Protein AF-L7CP18-F1 (afdb_monomer_lite)

Sequence (307 aa):
MSFLASIVESFRFHVSTCQAGAGFRICDAMETVSIQAKHYWTCLWPGMSELWWRGRLSALPTAVAFAAVVNALLIAKFIYPGWLSGALVMLACWIAVAAWVVLTVRSFRELPLLLAPRQVSDQPDRFAEAQLAYLTGNYALAEEALTAGLSIEPRDPPALLLLAAVLRHTGRLNAADALLTEIPKLEAAAAWNLEWESERARLERDLDARGELQDEADPGHETPENDKDTNTSPPPAASTAESASETTGPHTDAVAEASDDGEAEMADDDESDPATLSIDTALQSFSSDEESDLDDERPNSGYSEAA

pLDDT: mean 71.52, std 18.62, range [39.5, 98.31]

Organism: NCBI:txid993516

Structure (mmCIF, N/CA/C/O backbone):
data_AF-L7CP18-F1
#
_entry.id   AF-L7CP18-F1
#
loop_
_atom_site.group_PDB
_atom_site.id
_atom_site.type_symbol
_atom_site.label_atom_id
_atom_site.label_alt_id
_atom_site.label_comp_id
_atom_site.label_asym_id
_atom_site.label_entity_id
_atom_site.label_seq_id
_atom_site.pdbx_PDB_ins_code
_atom_site.Cartn_x
_atom_site.Cartn_y
_atom_site.Cartn_z
_atom_site.occupancy
_atom_site.B_iso_or_equiv
_atom_site.auth_seq_id
_atom_site.auth_comp_id
_atom_site.auth_asym_id
_atom_site.auth_atom_id
_atom_site.pdbx_PDB_model_num
ATOM 1 N N . MET A 1 1 ? 18.844 -10.150 -42.288 1.00 49.28 1 MET A N 1
ATOM 2 C CA . MET A 1 1 ? 17.409 -10.355 -41.979 1.00 49.28 1 MET A CA 1
ATOM 3 C C . MET A 1 1 ? 17.169 -11.636 -41.176 1.00 49.28 1 MET A C 1
ATOM 5 O O . MET A 1 1 ? 16.417 -11.574 -40.218 1.00 49.28 1 MET A O 1
ATOM 9 N N . SER A 1 2 ? 17.859 -12.749 -41.455 1.00 61.88 2 SER A N 1
ATOM 10 C CA . SER A 1 2 ? 17.669 -14.034 -40.747 1.00 61.88 2 SER A CA 1
ATOM 11 C C . SER A 1 2 ? 18.002 -14.024 -39.245 1.00 61.88 2 SER A C 1
ATOM 13 O O . SER A 1 2 ? 17.396 -14.760 -38.478 1.00 61.88 2 SER A O 1
ATOM 15 N N . PHE A 1 3 ? 18.918 -13.159 -38.797 1.00 50.38 3 PHE A N 1
ATOM 16 C CA . PHE A 1 3 ? 19.308 -13.085 -37.381 1.00 50.38 3 PHE A CA 1
ATOM 17 C C . PHE A 1 3 ? 18.214 -12.470 -36.486 1.00 50.38 3 PHE A C 1
ATOM 19 O O . PHE A 1 3 ? 18.033 -12.880 -35.347 1.00 50.38 3 PHE A O 1
ATOM 26 N N . LEU A 1 4 ? 17.435 -11.522 -37.024 1.00 45.75 4 LEU A N 1
ATOM 27 C CA . LEU A 1 4 ? 16.313 -10.898 -36.312 1.00 45.75 4 LEU A CA 1
ATOM 28 C C . LEU A 1 4 ? 15.101 -11.832 -36.239 1.00 45.75 4 LEU A C 1
ATOM 30 O O . LEU A 1 4 ? 14.456 -11.892 -35.199 1.00 45.75 4 LEU A O 1
ATOM 34 N N . ALA A 1 5 ? 14.842 -12.607 -37.300 1.00 64.31 5 ALA A N 1
ATOM 35 C CA . ALA A 1 5 ? 13.837 -13.669 -37.267 1.00 64.31 5 ALA A CA 1
ATOM 36 C C . ALA A 1 5 ? 14.171 -14.702 -36.180 1.00 64.31 5 ALA A C 1
ATOM 38 O O . ALA A 1 5 ? 13.318 -15.009 -35.360 1.00 64.31 5 ALA A O 1
ATOM 39 N N . SER A 1 6 ? 15.443 -15.105 -36.072 1.00 62.22 6 SER A N 1
ATOM 40 C CA . SER A 1 6 ? 15.895 -16.054 -35.050 1.00 62.22 6 SER A CA 1
ATOM 41 C C . SER A 1 6 ? 15.746 -15.533 -33.615 1.00 62.22 6 SER A C 1
ATOM 43 O O . SER A 1 6 ? 15.417 -16.315 -32.729 1.00 62.22 6 SER A O 1
ATOM 45 N N . ILE A 1 7 ? 15.967 -14.237 -33.360 1.00 56.91 7 ILE A N 1
ATOM 46 C CA . ILE A 1 7 ? 15.786 -13.648 -32.019 1.00 56.91 7 ILE A CA 1
ATOM 47 C C . ILE A 1 7 ? 14.296 -13.554 -31.668 1.00 56.91 7 ILE A C 1
ATOM 49 O O . ILE A 1 7 ? 13.908 -13.899 -30.553 1.00 56.91 7 ILE A O 1
ATOM 53 N N . VAL A 1 8 ? 13.455 -13.139 -32.622 1.00 59.81 8 VAL A N 1
ATOM 54 C CA . VAL A 1 8 ? 11.999 -13.057 -32.432 1.00 59.81 8 VAL A CA 1
ATOM 55 C C . VAL A 1 8 ? 11.383 -14.451 -32.267 1.00 59.81 8 VAL A C 1
ATOM 57 O O . VAL A 1 8 ? 10.546 -14.640 -31.388 1.00 59.81 8 VAL A O 1
ATOM 60 N N . GLU A 1 9 ? 11.825 -15.450 -33.035 1.00 62.72 9 GLU A N 1
ATOM 61 C CA . GLU A 1 9 ? 11.387 -16.845 -32.888 1.00 62.72 9 GLU A CA 1
ATOM 62 C C . GLU A 1 9 ? 11.896 -17.481 -31.600 1.00 62.72 9 GLU A C 1
ATOM 64 O O . GLU A 1 9 ? 11.124 -18.165 -30.935 1.00 62.72 9 GLU A O 1
ATOM 69 N N . SER A 1 10 ? 13.130 -17.198 -31.173 1.00 60.47 10 SER A N 1
ATOM 70 C CA . SER A 1 10 ? 13.636 -17.691 -29.888 1.00 60.47 10 SER A CA 1
ATOM 71 C C . SER A 1 10 ? 12.866 -17.092 -28.705 1.00 60.47 10 SER A C 1
ATOM 73 O O . SER A 1 10 ? 12.590 -17.805 -27.740 1.00 60.47 10 SER A O 1
ATOM 75 N N . PHE A 1 11 ? 12.455 -15.819 -28.786 1.00 51.72 11 PHE A N 1
ATOM 76 C CA . PHE A 1 11 ? 11.573 -15.198 -27.789 1.00 51.72 11 PHE A CA 1
ATOM 77 C C . PHE A 1 11 ? 10.166 -15.803 -27.808 1.00 51.72 11 PHE A C 1
ATOM 79 O O . PHE A 1 11 ? 9.603 -16.095 -26.753 1.00 51.72 11 PHE A O 1
ATOM 86 N N . ARG A 1 12 ? 9.609 -16.048 -28.999 1.00 56.75 12 ARG A N 1
ATOM 87 C CA . ARG A 1 12 ? 8.294 -16.682 -29.164 1.00 56.75 12 ARG A CA 1
ATOM 88 C C . ARG A 1 12 ? 8.287 -18.118 -28.632 1.00 56.75 12 ARG A C 1
ATOM 90 O O . ARG A 1 12 ? 7.307 -18.526 -28.016 1.00 56.75 12 ARG A O 1
ATOM 97 N N . PHE A 1 13 ? 9.386 -18.853 -28.807 1.00 52.09 13 PHE A N 1
ATOM 98 C CA . PHE A 1 13 ? 9.530 -20.229 -28.335 1.00 52.09 13 PHE A CA 1
ATOM 99 C C . PHE A 1 13 ? 9.644 -20.302 -26.808 1.00 52.09 13 PHE A C 1
ATOM 101 O O . PHE A 1 13 ? 8.940 -21.095 -26.193 1.00 52.09 13 PHE A O 1
ATOM 108 N N . HIS A 1 14 ? 10.436 -19.425 -26.177 1.00 50.91 14 HIS A N 1
ATOM 109 C CA . HIS A 1 14 ? 10.579 -19.403 -24.713 1.00 50.91 14 HIS A CA 1
ATOM 110 C C . HIS A 1 14 ? 9.308 -18.951 -23.980 1.00 50.91 14 HIS A C 1
ATOM 112 O O . HIS A 1 14 ? 9.006 -19.456 -22.901 1.00 50.91 14 HIS A O 1
ATOM 118 N N . VAL A 1 15 ? 8.536 -18.029 -24.568 1.00 47.59 15 VAL A N 1
ATOM 119 C CA . VAL A 1 15 ? 7.223 -17.642 -2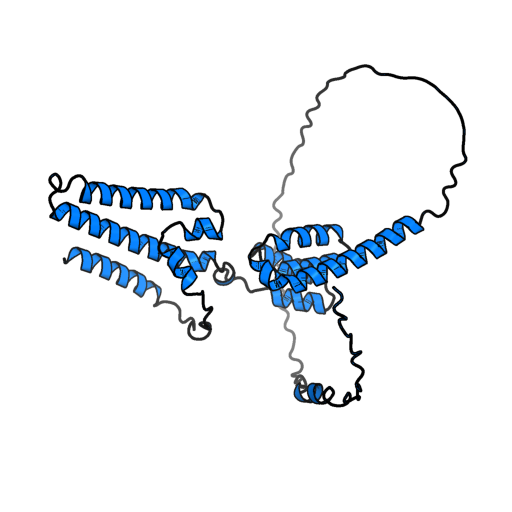4.025 1.00 47.59 15 VAL A CA 1
ATOM 120 C C . VAL A 1 15 ? 6.210 -18.782 -24.187 1.00 47.59 15 VAL A C 1
ATOM 122 O O . VAL A 1 15 ? 5.445 -19.043 -23.264 1.00 47.59 15 VAL A O 1
ATOM 125 N N . SER A 1 16 ? 6.253 -19.518 -25.303 1.00 45.88 16 SER A N 1
ATOM 126 C CA . SER A 1 16 ? 5.343 -20.642 -25.558 1.00 45.88 16 SER A CA 1
ATOM 127 C C . SER A 1 16 ? 5.626 -21.875 -24.690 1.00 45.88 16 SER A C 1
ATOM 129 O O . SER A 1 16 ? 4.696 -22.617 -24.381 1.00 45.88 16 SER A O 1
ATOM 131 N N . THR A 1 17 ? 6.873 -22.118 -24.274 1.00 47.84 17 THR A N 1
ATOM 132 C CA . THR A 1 17 ? 7.227 -23.303 -23.467 1.00 47.84 17 THR A CA 1
ATOM 133 C C . THR A 1 17 ? 6.889 -23.180 -21.981 1.00 47.84 17 THR A C 1
ATOM 135 O O . THR A 1 17 ? 6.815 -24.199 -21.304 1.00 47.84 17 THR A O 1
ATOM 138 N N . CYS A 1 18 ? 6.613 -21.979 -21.464 1.00 44.03 18 CYS A N 1
ATOM 139 C CA . CYS A 1 18 ? 6.110 -21.818 -20.092 1.00 44.03 18 CYS A CA 1
ATOM 140 C C . CYS A 1 18 ? 4.599 -22.086 -19.960 1.00 44.03 18 CYS A C 1
ATOM 142 O O . CYS A 1 18 ? 4.099 -22.146 -18.843 1.00 44.03 18 CYS A O 1
ATOM 144 N N . GLN A 1 19 ? 3.868 -22.257 -21.068 1.00 44.97 19 GLN A N 1
ATOM 145 C CA . GLN A 1 19 ? 2.403 -22.368 -21.062 1.00 44.97 19 GLN A CA 1
ATOM 146 C C . GLN A 1 19 ? 1.881 -23.817 -21.145 1.00 44.97 19 GLN A C 1
ATOM 148 O O . GLN A 1 19 ? 0.676 -24.041 -21.112 1.00 44.97 19 GLN A O 1
ATOM 153 N N . ALA A 1 20 ? 2.761 -24.819 -21.237 1.00 44.88 20 ALA A N 1
ATOM 154 C CA . ALA A 1 20 ? 2.363 -26.205 -21.516 1.00 44.88 20 ALA A CA 1
ATOM 155 C C . ALA A 1 20 ? 2.307 -27.135 -20.284 1.00 44.88 20 ALA A C 1
ATOM 157 O O . ALA A 1 20 ? 2.192 -28.346 -20.449 1.00 44.88 20 ALA A O 1
ATOM 158 N N . GLY A 1 21 ? 2.398 -26.605 -19.059 1.00 44.47 21 GLY A N 1
ATOM 159 C CA . GLY A 1 21 ? 2.648 -27.422 -17.864 1.00 44.47 21 GLY A CA 1
ATOM 160 C C . GLY A 1 21 ? 1.830 -27.087 -16.620 1.00 44.47 21 GLY A C 1
ATOM 161 O O . GLY A 1 21 ? 2.342 -27.288 -15.531 1.00 44.47 21 GLY A O 1
ATOM 162 N N . ALA A 1 22 ? 0.610 -26.565 -16.740 1.00 43.66 22 ALA A N 1
ATOM 163 C CA . ALA A 1 22 ? -0.355 -26.561 -15.638 1.00 43.66 22 ALA A CA 1
ATOM 164 C C . ALA A 1 22 ? -1.752 -26.290 -16.199 1.00 43.66 22 ALA A C 1
ATOM 166 O O . ALA A 1 22 ? -2.015 -25.223 -16.750 1.00 43.66 22 ALA A O 1
ATOM 167 N N . GLY A 1 23 ? -2.651 -27.265 -16.075 1.00 44.94 23 GLY A N 1
ATOM 168 C CA . GLY A 1 23 ? -4.072 -27.110 -16.376 1.00 44.94 23 GLY A CA 1
ATOM 169 C C . GLY A 1 23 ? -4.768 -26.247 -15.326 1.00 44.94 23 GLY A C 1
ATOM 170 O O . GLY A 1 23 ? -5.618 -26.745 -14.596 1.00 44.94 23 GLY A O 1
ATOM 171 N N . PHE A 1 24 ? -4.396 -24.970 -15.233 1.00 42.00 24 PHE A N 1
ATOM 172 C CA . PHE A 1 24 ? -5.083 -23.984 -14.409 1.00 42.00 24 PHE A CA 1
ATOM 173 C C . PHE A 1 24 ? -6.082 -23.228 -15.290 1.00 42.00 24 PHE A C 1
ATOM 175 O O . PHE A 1 24 ? -5.720 -22.615 -16.296 1.00 42.00 24 PHE A O 1
ATOM 182 N N . ARG A 1 25 ? -7.367 -23.336 -14.945 1.00 43.47 25 ARG A N 1
ATOM 183 C CA . ARG A 1 25 ? -8.483 -22.627 -15.580 1.00 43.47 25 ARG A CA 1
ATOM 184 C C . ARG A 1 25 ? -8.305 -21.111 -15.388 1.00 43.47 25 ARG A C 1
ATOM 186 O O . ARG A 1 25 ? -8.797 -20.554 -14.421 1.00 43.47 25 ARG A O 1
ATOM 193 N N . ILE A 1 26 ? -7.615 -20.441 -16.312 1.00 48.62 26 ILE A N 1
ATOM 194 C CA . ILE A 1 26 ? -7.425 -18.971 -16.322 1.00 48.62 26 ILE A CA 1
ATOM 195 C C . ILE A 1 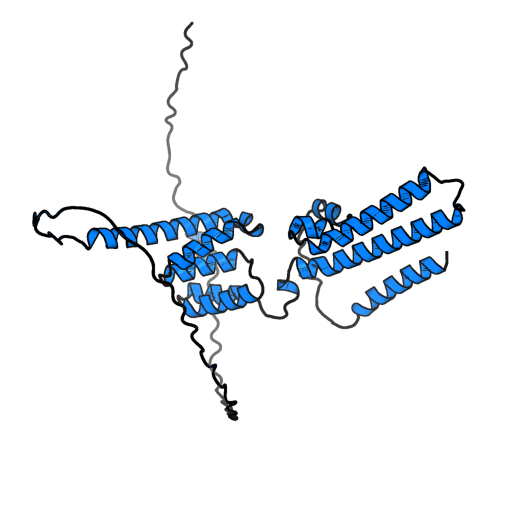26 ? -8.584 -18.248 -17.047 1.00 48.62 26 ILE A C 1
ATOM 197 O O . ILE A 1 26 ? -8.635 -17.024 -17.096 1.00 48.62 26 ILE A O 1
ATOM 201 N N . CYS A 1 27 ? -9.555 -18.973 -17.610 1.00 41.50 27 CYS A N 1
ATOM 202 C CA . CYS A 1 27 ? -10.549 -18.369 -18.502 1.00 41.50 27 CYS A CA 1
ATOM 203 C C . CYS A 1 27 ? -11.720 -17.631 -17.825 1.00 41.50 27 CYS A C 1
ATOM 205 O O . CYS A 1 27 ? -12.473 -17.010 -18.563 1.00 41.50 27 CYS A O 1
ATOM 207 N N . ASP A 1 28 ? -11.861 -17.642 -16.493 1.00 39.50 28 ASP A N 1
ATOM 208 C CA . ASP A 1 28 ? -13.040 -17.047 -15.820 1.00 39.50 28 ASP A CA 1
ATOM 209 C C . ASP A 1 28 ? -12.734 -15.874 -14.866 1.00 39.50 28 ASP A C 1
ATOM 211 O O . ASP A 1 28 ? -13.641 -15.166 -14.456 1.00 39.50 28 ASP A O 1
ATOM 215 N N . ALA A 1 29 ? -11.461 -15.589 -14.566 1.00 42.72 29 ALA A N 1
ATOM 216 C CA . ALA A 1 29 ? -11.055 -14.439 -13.738 1.00 42.72 29 ALA A CA 1
ATOM 217 C C . ALA A 1 29 ? -10.451 -13.292 -14.568 1.00 42.72 29 ALA A C 1
ATOM 219 O O . ALA A 1 29 ? -9.705 -12.455 -14.064 1.00 42.72 29 ALA A O 1
ATOM 220 N N . MET A 1 30 ? -10.755 -13.261 -15.867 1.00 41.22 30 MET A N 1
ATOM 221 C CA . MET A 1 30 ? -10.454 -12.130 -16.743 1.00 41.22 30 MET A CA 1
ATOM 222 C C . MET A 1 30 ? -11.666 -11.191 -16.825 1.00 41.22 30 MET A C 1
ATOM 224 O O . MET A 1 30 ? -11.911 -10.576 -17.862 1.00 41.22 30 MET A O 1
ATOM 228 N N . GLU A 1 31 ? -12.429 -11.081 -15.727 1.00 44.44 31 GLU A N 1
ATOM 229 C CA . GLU A 1 31 ? -13.259 -9.908 -15.492 1.00 44.44 31 GLU A CA 1
ATOM 230 C C . GLU A 1 31 ? -12.310 -8.718 -15.515 1.00 44.44 31 GLU A C 1
ATOM 232 O O . GLU A 1 31 ? -11.349 -8.600 -14.752 1.00 44.44 31 GLU A O 1
ATOM 237 N N . THR A 1 32 ? -12.484 -7.934 -16.564 1.00 44.91 32 THR A N 1
ATOM 238 C CA . THR A 1 32 ? -11.551 -6.927 -17.008 1.00 44.91 32 THR A CA 1
ATOM 239 C C . THR A 1 32 ? -11.411 -5.878 -15.919 1.00 44.91 32 THR A C 1
ATOM 241 O O . THR A 1 32 ? -12.192 -4.929 -15.871 1.00 44.91 32 THR A O 1
ATOM 244 N N . VAL A 1 33 ? -10.372 -5.994 -15.090 1.00 48.19 33 VAL A N 1
ATOM 245 C CA . VAL A 1 33 ? -9.760 -4.821 -14.475 1.00 48.19 33 VAL A CA 1
ATOM 246 C C . VAL A 1 33 ? -9.322 -3.979 -15.661 1.00 48.19 33 VAL A C 1
ATOM 248 O O . VAL A 1 33 ? -8.278 -4.215 -16.271 1.00 48.19 33 VAL A O 1
ATOM 251 N N . SER A 1 34 ? -10.188 -3.057 -16.077 1.00 46.41 34 SER A N 1
ATOM 252 C CA . SER A 1 34 ? -9.896 -2.073 -17.097 1.00 46.41 34 SER A CA 1
ATOM 253 C C . SER A 1 34 ? -8.870 -1.128 -16.489 1.00 46.41 34 SER A C 1
ATOM 255 O O . SER A 1 34 ? -9.192 -0.014 -16.076 1.00 46.41 34 SER A O 1
ATOM 257 N N . ILE A 1 35 ? -7.624 -1.591 -16.386 1.00 54.34 35 ILE A N 1
ATOM 258 C CA . ILE A 1 35 ? -6.468 -0.732 -16.208 1.00 54.34 35 ILE A CA 1
ATOM 259 C C . ILE A 1 35 ? -6.601 0.247 -17.364 1.00 54.34 35 ILE A C 1
ATOM 261 O O . ILE A 1 35 ? -6.489 -0.131 -18.531 1.00 54.34 35 ILE A O 1
ATOM 265 N N . GLN A 1 36 ? -7.024 1.474 -17.060 1.00 58.38 36 GLN A N 1
ATOM 266 C CA . GLN A 1 36 ? -7.339 2.462 -18.082 1.00 58.38 36 GLN A CA 1
ATOM 267 C C . GLN A 1 36 ? -6.171 2.507 -19.065 1.00 58.38 36 GLN A C 1
ATOM 269 O O . GLN A 1 36 ? -5.033 2.671 -18.631 1.00 58.38 36 GLN A O 1
ATOM 274 N N . ALA A 1 37 ? -6.445 2.423 -20.372 1.00 62.41 37 ALA A N 1
ATOM 275 C CA . ALA A 1 37 ? -5.439 2.478 -21.442 1.00 62.41 37 ALA A CA 1
ATOM 276 C C . ALA A 1 37 ? -4.405 3.615 -21.254 1.00 62.41 37 ALA A C 1
ATOM 278 O O . ALA A 1 37 ? -3.258 3.513 -21.682 1.00 62.41 37 ALA A O 1
ATOM 279 N N . LYS A 1 38 ? -4.804 4.683 -20.551 1.00 64.38 38 LYS A N 1
ATOM 280 C CA . LYS A 1 38 ? -3.971 5.814 -20.125 1.00 64.38 38 LYS A CA 1
ATOM 281 C C . LYS A 1 38 ? -2.751 5.412 -19.274 1.00 64.38 38 LYS A C 1
ATOM 283 O O . LYS A 1 38 ? -1.695 6.008 -19.445 1.00 64.38 38 LYS A O 1
ATOM 288 N N . HIS A 1 39 ? -2.852 4.382 -18.434 1.00 63.56 39 HIS A N 1
ATOM 289 C CA . HIS A 1 39 ? -1.751 3.888 -17.595 1.00 63.56 39 HIS A CA 1
ATOM 290 C C . HIS A 1 39 ? -0.730 3.056 -18.385 1.00 63.56 39 HIS A C 1
ATOM 292 O O . HIS A 1 39 ? 0.413 2.925 -17.968 1.00 63.56 39 HIS A O 1
ATOM 298 N N . TYR A 1 40 ? -1.084 2.544 -19.567 1.00 69.06 40 TYR A N 1
ATOM 299 C CA . TYR A 1 40 ? -0.130 1.813 -20.409 1.00 69.06 40 TYR A CA 1
ATOM 300 C C . TYR A 1 40 ? 0.837 2.742 -21.150 1.00 69.06 40 TYR A C 1
ATOM 302 O O . TYR A 1 40 ? 1.943 2.330 -21.499 1.00 69.06 40 TYR A O 1
ATOM 310 N N . TRP A 1 41 ? 0.462 4.008 -21.362 1.00 70.56 41 TRP A N 1
ATOM 311 C CA . TRP A 1 41 ? 1.347 4.993 -21.989 1.00 70.56 41 TRP A CA 1
ATOM 312 C C . TRP A 1 41 ? 2.531 5.356 -21.090 1.00 70.56 41 TRP A C 1
ATOM 314 O O . TRP A 1 41 ? 3.635 5.555 -21.593 1.00 70.56 41 TRP A O 1
ATOM 324 N N . THR A 1 42 ? 2.345 5.370 -19.768 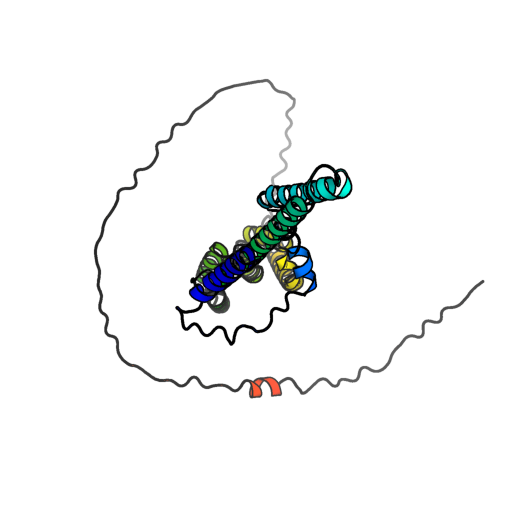1.00 66.06 42 THR A N 1
ATOM 325 C CA . THR A 1 42 ? 3.445 5.591 -18.816 1.00 66.06 42 THR A CA 1
ATOM 326 C C . THR A 1 42 ? 4.366 4.371 -18.702 1.00 66.06 42 THR A C 1
ATOM 328 O O . THR A 1 42 ? 5.550 4.534 -18.412 1.00 66.06 42 THR A O 1
ATOM 331 N N . CYS A 1 43 ? 3.886 3.165 -19.033 1.00 65.62 43 CYS A N 1
ATOM 332 C CA . CYS A 1 43 ? 4.715 1.956 -19.150 1.00 65.62 43 CYS A CA 1
ATOM 333 C C . CYS A 1 43 ? 5.594 1.924 -20.413 1.00 65.62 43 CYS A C 1
ATOM 335 O O . CYS A 1 43 ? 6.517 1.113 -20.498 1.00 65.62 43 CYS A O 1
ATOM 337 N N . LEU A 1 44 ? 5.333 2.788 -21.402 1.00 70.44 44 LEU A N 1
ATOM 338 C CA . LEU A 1 44 ? 6.105 2.828 -22.648 1.00 70.44 44 LEU A CA 1
ATOM 339 C C . LEU A 1 44 ? 7.535 3.363 -22.432 1.00 70.44 44 LEU A C 1
ATOM 341 O O . LEU A 1 44 ? 8.435 3.076 -23.227 1.00 70.44 44 LEU A O 1
ATOM 345 N N . TRP A 1 45 ? 7.754 4.103 -21.338 1.00 75.56 45 TRP A N 1
ATOM 346 C CA . TRP A 1 45 ? 9.075 4.533 -20.893 1.00 75.56 45 TRP A CA 1
ATOM 347 C C . TRP A 1 45 ? 9.610 3.588 -19.805 1.00 75.56 45 TRP A C 1
ATOM 349 O O . TRP A 1 45 ? 9.198 3.698 -18.643 1.00 75.56 45 TRP A O 1
ATOM 359 N N . PRO A 1 46 ? 10.538 2.668 -20.136 1.00 67.81 46 PRO A N 1
ATOM 360 C CA . PRO A 1 46 ? 11.074 1.729 -19.156 1.00 67.81 46 PRO A CA 1
ATOM 361 C C . PRO A 1 46 ? 11.705 2.479 -17.970 1.00 67.81 46 PRO A C 1
ATOM 363 O O . PRO A 1 46 ? 12.551 3.357 -18.144 1.00 67.81 46 PRO A O 1
ATOM 366 N N . GLY A 1 47 ? 11.252 2.149 -16.757 1.00 69.50 47 GLY A N 1
ATOM 367 C CA . GLY A 1 47 ? 11.710 2.739 -15.493 1.00 69.50 47 GLY A CA 1
ATOM 368 C C . GLY A 1 47 ? 10.921 3.957 -14.989 1.00 69.50 47 GLY A C 1
ATOM 369 O O . GLY A 1 47 ? 11.040 4.291 -13.814 1.00 69.50 47 GLY A O 1
ATOM 370 N N . MET A 1 48 ? 10.082 4.605 -15.809 1.00 73.94 48 MET A N 1
ATOM 371 C CA . MET A 1 48 ? 9.288 5.760 -15.348 1.00 73.94 48 MET A CA 1
ATOM 372 C C . MET A 1 48 ? 8.063 5.329 -14.532 1.00 73.94 48 MET A C 1
ATOM 374 O O . MET A 1 48 ? 7.744 5.957 -13.524 1.00 73.94 48 MET A O 1
ATOM 378 N N . SER A 1 49 ? 7.416 4.227 -14.919 1.00 69.38 49 SER A N 1
ATOM 379 C CA . SER A 1 49 ? 6.248 3.683 -14.216 1.00 69.38 49 SER A CA 1
ATOM 380 C C . SER A 1 49 ? 6.561 3.276 -12.770 1.00 69.38 49 SER A C 1
ATOM 382 O O . SER A 1 49 ? 5.769 3.546 -11.872 1.00 69.38 49 SER A O 1
ATOM 384 N N . GLU A 1 50 ? 7.734 2.688 -12.516 1.00 67.94 50 GLU A N 1
ATOM 385 C CA . GLU A 1 50 ? 8.157 2.307 -11.158 1.00 67.94 50 GLU A CA 1
ATOM 386 C C . GLU A 1 50 ? 8.497 3.512 -10.279 1.00 67.94 50 GLU A C 1
ATOM 388 O O . GLU A 1 50 ? 8.225 3.504 -9.076 1.00 67.94 50 GLU A O 1
ATOM 393 N N . LEU A 1 51 ? 9.085 4.552 -10.875 1.00 73.06 51 LEU A N 1
ATOM 394 C CA . LEU A 1 51 ? 9.445 5.767 -10.154 1.00 73.06 51 LEU A CA 1
ATOM 395 C C . LEU A 1 51 ? 8.190 6.522 -9.704 1.00 73.06 51 LEU A C 1
ATOM 397 O O . LEU A 1 51 ? 8.136 7.002 -8.574 1.00 73.06 51 LEU A O 1
ATOM 401 N N . TRP A 1 52 ? 7.187 6.594 -10.583 1.00 70.38 52 TRP A N 1
ATOM 402 C CA . TRP A 1 52 ? 5.970 7.362 -10.339 1.00 70.38 52 TRP A CA 1
ATOM 403 C C . TRP A 1 52 ? 5.015 6.668 -9.362 1.00 70.38 52 TRP A C 1
ATOM 405 O O . TRP A 1 52 ? 4.461 7.341 -8.506 1.00 70.38 52 TRP A O 1
ATOM 415 N N . TRP A 1 53 ? 4.878 5.338 -9.434 1.00 60.31 53 TRP A N 1
ATOM 416 C CA . TRP A 1 53 ? 3.899 4.595 -8.621 1.00 60.31 53 TRP A CA 1
ATOM 417 C C . TRP A 1 53 ? 4.445 4.065 -7.282 1.00 60.31 53 TRP A C 1
ATOM 419 O O . TRP A 1 53 ? 3.693 3.619 -6.424 1.00 60.31 53 TRP A O 1
ATOM 429 N N . ARG A 1 54 ? 5.772 4.023 -7.085 1.00 62.62 54 ARG A N 1
ATOM 430 C CA . ARG A 1 54 ? 6.367 3.460 -5.853 1.00 62.62 54 ARG A CA 1
ATOM 431 C C . ARG A 1 54 ? 7.434 4.317 -5.192 1.00 62.62 54 ARG A C 1
ATOM 433 O O . ARG A 1 54 ? 7.913 3.934 -4.126 1.00 62.62 54 ARG A O 1
ATOM 440 N N . GLY A 1 55 ? 7.865 5.414 -5.817 1.00 64.31 55 GLY A N 1
ATOM 441 C CA . GLY A 1 55 ? 8.968 6.230 -5.300 1.00 64.31 55 GLY A CA 1
ATOM 442 C C . GLY A 1 55 ? 10.281 5.450 -5.129 1.00 64.31 55 GLY A C 1
ATOM 443 O O . GLY A 1 55 ? 11.182 5.889 -4.414 1.00 64.31 55 GLY A O 1
ATOM 444 N N . ARG A 1 56 ? 10.416 4.271 -5.757 1.00 71.69 56 ARG A N 1
ATOM 445 C CA . ARG A 1 56 ? 11.623 3.446 -5.663 1.00 71.69 56 ARG A CA 1
ATOM 446 C C . ARG A 1 56 ? 12.721 4.065 -6.523 1.00 71.69 56 ARG A C 1
ATOM 448 O O . ARG A 1 56 ? 12.756 3.895 -7.740 1.00 71.69 56 ARG A O 1
ATOM 455 N N . LEU A 1 57 ? 13.669 4.734 -5.867 1.00 74.19 57 LEU A N 1
ATOM 456 C CA . LEU A 1 57 ? 14.840 5.341 -6.513 1.00 74.19 57 LEU A CA 1
ATOM 457 C C . LEU A 1 57 ? 15.733 4.324 -7.245 1.00 74.19 57 LEU A C 1
ATOM 459 O O . LEU A 1 57 ? 16.513 4.709 -8.111 1.00 74.19 57 LEU A O 1
ATOM 463 N N . SER A 1 58 ? 15.602 3.025 -6.957 1.00 71.31 58 SER A N 1
ATOM 464 C CA . SER A 1 58 ? 16.357 1.965 -7.637 1.00 71.31 58 SER A CA 1
ATOM 465 C C . SER A 1 58 ? 16.046 1.842 -9.133 1.00 71.31 58 SER A C 1
ATOM 467 O O . SER A 1 58 ? 16.864 1.294 -9.864 1.00 71.31 58 SER A O 1
ATOM 469 N N . ALA A 1 59 ? 14.905 2.357 -9.606 1.00 72.75 59 ALA A N 1
ATOM 470 C CA . ALA A 1 59 ? 14.547 2.366 -11.029 1.00 72.75 59 ALA A CA 1
ATOM 471 C C . ALA A 1 59 ? 15.195 3.526 -11.815 1.00 72.75 59 ALA A C 1
ATOM 473 O O . ALA A 1 59 ? 15.260 3.504 -13.048 1.00 72.75 59 ALA A O 1
ATOM 474 N N . LEU A 1 60 ? 15.709 4.537 -11.107 1.00 80.62 60 LEU A N 1
ATOM 475 C CA . LEU A 1 60 ? 16.273 5.758 -11.682 1.00 80.62 60 LEU A CA 1
ATOM 476 C C . LEU A 1 60 ? 17.483 5.490 -12.601 1.00 80.62 60 LEU A C 1
ATOM 478 O O . LEU A 1 60 ? 17.497 6.033 -13.710 1.00 80.62 60 LEU A O 1
ATOM 482 N N . PRO A 1 61 ? 18.460 4.629 -12.240 1.00 82.56 61 PRO A N 1
ATOM 483 C CA . PRO A 1 61 ? 19.591 4.322 -13.114 1.00 82.56 61 PRO A CA 1
ATOM 484 C C . PRO A 1 61 ? 19.154 3.742 -14.461 1.00 82.56 61 PRO A C 1
ATOM 486 O O . PRO A 1 61 ? 19.722 4.098 -15.490 1.00 82.56 61 PRO A O 1
ATOM 489 N N . THR A 1 62 ? 18.119 2.899 -14.475 1.00 78.31 62 THR A N 1
ATOM 490 C CA . THR A 1 62 ? 17.596 2.277 -15.699 1.00 78.31 62 THR A CA 1
ATOM 491 C C . THR A 1 62 ? 16.969 3.320 -16.621 1.00 78.31 62 THR A C 1
ATOM 493 O O . THR A 1 62 ? 17.262 3.340 -17.818 1.00 78.31 62 THR A O 1
ATOM 496 N N . ALA A 1 63 ? 16.171 4.238 -16.064 1.00 82.94 63 ALA A N 1
ATOM 497 C CA . ALA A 1 63 ? 15.577 5.336 -16.824 1.00 82.94 63 ALA A CA 1
ATOM 498 C C . ALA A 1 63 ? 16.650 6.274 -17.410 1.00 82.94 63 ALA A C 1
ATOM 500 O O . ALA A 1 63 ? 16.572 6.652 -18.581 1.00 82.94 63 ALA A O 1
ATOM 501 N N . VAL A 1 64 ? 17.682 6.609 -16.624 1.00 85.94 64 VAL A N 1
ATOM 502 C CA . VAL A 1 64 ? 18.812 7.442 -17.072 1.00 85.94 64 VAL A CA 1
ATOM 503 C C . VAL A 1 64 ? 19.636 6.731 -18.142 1.00 85.94 64 VAL A C 1
ATOM 505 O O . VAL A 1 64 ? 19.993 7.350 -19.142 1.00 85.94 64 VAL A O 1
ATOM 508 N N . ALA A 1 65 ? 19.905 5.434 -17.980 1.00 83.25 65 ALA A N 1
ATOM 509 C CA . ALA A 1 65 ? 20.625 4.640 -18.970 1.00 83.25 65 ALA A CA 1
ATOM 510 C C . ALA A 1 65 ? 19.872 4.599 -20.307 1.00 83.25 65 ALA A C 1
ATOM 512 O O . ALA A 1 65 ? 20.471 4.831 -21.356 1.00 83.25 65 ALA A O 1
ATOM 513 N N . PHE A 1 66 ? 18.554 4.382 -20.279 1.00 82.56 66 PHE A N 1
ATOM 514 C CA . PHE A 1 66 ? 17.726 4.413 -21.483 1.00 82.56 66 PHE A CA 1
ATOM 515 C C . PHE A 1 66 ? 17.750 5.792 -22.159 1.00 82.56 66 PHE A C 1
ATOM 517 O O . PHE A 1 66 ? 18.009 5.885 -23.361 1.00 82.56 66 PHE A O 1
ATOM 524 N N . ALA A 1 67 ? 17.570 6.868 -21.386 1.00 86.56 67 ALA A N 1
ATOM 525 C CA . ALA A 1 67 ? 17.645 8.237 -21.894 1.00 86.56 67 ALA A CA 1
ATOM 526 C C . ALA A 1 67 ? 19.013 8.544 -22.526 1.00 86.56 67 ALA A C 1
ATOM 528 O O . ALA A 1 67 ? 19.081 9.129 -23.608 1.00 86.56 67 ALA A O 1
ATOM 529 N N . ALA A 1 68 ? 20.103 8.109 -21.887 1.00 88.06 68 ALA A N 1
ATOM 530 C CA . ALA A 1 68 ? 21.460 8.280 -22.391 1.00 88.06 68 ALA A CA 1
ATOM 531 C C . ALA A 1 68 ? 21.677 7.536 -23.717 1.00 88.06 68 ALA A C 1
ATOM 533 O O . ALA A 1 68 ? 22.245 8.109 -24.645 1.00 88.06 68 ALA A O 1
ATOM 534 N N . VAL A 1 69 ? 21.179 6.300 -23.842 1.00 83.81 69 VAL A N 1
ATOM 535 C CA . VAL A 1 69 ? 21.267 5.508 -25.081 1.00 83.81 69 VAL A CA 1
ATOM 536 C C . VAL A 1 69 ? 20.479 6.160 -26.219 1.00 83.81 69 VAL A C 1
ATOM 538 O O . VAL A 1 69 ? 21.007 6.305 -27.323 1.00 83.81 69 VAL A O 1
ATOM 541 N N . VAL A 1 70 ? 19.243 6.601 -25.962 1.00 83.94 70 VAL A N 1
ATOM 542 C CA . VAL A 1 70 ? 18.413 7.293 -26.964 1.00 83.94 70 VAL A CA 1
ATOM 543 C C . VAL A 1 70 ? 19.066 8.607 -27.399 1.00 83.94 70 VAL A C 1
ATOM 545 O O . VAL A 1 70 ? 19.155 8.886 -28.595 1.00 83.94 70 VAL A O 1
ATOM 548 N N . ASN A 1 71 ? 19.583 9.394 -26.453 1.00 89.75 71 ASN A N 1
ATOM 549 C CA . ASN A 1 71 ? 20.255 10.655 -26.752 1.00 89.75 71 ASN A CA 1
ATOM 550 C C . ASN A 1 71 ? 21.552 10.437 -27.553 1.00 89.75 71 ASN A C 1
ATOM 552 O O . ASN A 1 71 ? 21.787 11.109 -28.556 1.00 89.75 71 ASN A O 1
ATOM 556 N N . ALA A 1 72 ? 22.359 9.438 -27.183 1.00 83.50 72 ALA A N 1
ATOM 557 C CA . ALA A 1 72 ? 23.556 9.063 -27.932 1.00 83.50 72 ALA A CA 1
ATOM 558 C C . ALA A 1 72 ? 23.224 8.651 -29.377 1.00 83.50 72 ALA A C 1
ATOM 560 O O . ALA A 1 72 ? 23.921 9.059 -30.307 1.00 83.50 72 ALA A O 1
ATOM 561 N N . LEU A 1 73 ? 22.131 7.907 -29.587 1.00 80.75 73 LEU A N 1
ATOM 562 C CA . LEU A 1 73 ? 21.639 7.550 -30.921 1.00 80.75 73 LEU A CA 1
ATOM 563 C C . LEU A 1 73 ? 21.193 8.771 -31.733 1.00 80.75 73 LEU A C 1
ATOM 565 O O . LEU A 1 73 ? 21.488 8.847 -32.927 1.00 80.75 73 LEU A O 1
ATOM 569 N N . LEU A 1 74 ? 20.514 9.733 -31.103 1.00 84.81 74 LEU A N 1
ATOM 570 C CA . LEU A 1 74 ? 20.106 10.975 -31.760 1.00 84.81 74 LEU A CA 1
ATOM 571 C C . LEU A 1 74 ? 21.317 11.819 -32.169 1.00 84.81 74 LEU A C 1
ATOM 573 O O . LEU A 1 74 ? 21.392 12.242 -33.321 1.00 84.81 74 LEU A O 1
ATOM 577 N N . ILE A 1 75 ? 22.292 12.000 -31.275 1.00 87.19 75 ILE A N 1
ATOM 578 C CA . ILE A 1 75 ? 23.543 12.719 -31.560 1.00 87.19 75 ILE A CA 1
ATOM 579 C C . ILE A 1 75 ? 24.305 12.029 -32.697 1.00 87.19 75 ILE A C 1
ATOM 581 O O . ILE A 1 75 ? 24.704 12.684 -33.660 1.00 87.19 75 ILE A O 1
ATOM 585 N N . ALA A 1 76 ? 24.452 10.703 -32.637 1.00 81.12 76 ALA A N 1
ATOM 586 C CA . ALA A 1 76 ? 25.139 9.938 -33.673 1.00 81.12 76 ALA A CA 1
ATOM 587 C C . ALA A 1 76 ? 24.451 10.062 -35.044 1.00 81.12 76 ALA A C 1
ATOM 589 O O . ALA A 1 76 ? 25.129 10.204 -36.060 1.00 81.12 76 ALA A O 1
ATOM 590 N N . LYS A 1 77 ? 23.111 10.050 -35.083 1.00 80.56 77 LYS A N 1
ATOM 591 C CA . LYS A 1 77 ? 22.333 10.140 -36.327 1.00 80.56 77 LYS A CA 1
ATOM 592 C C . LYS A 1 77 ? 22.292 11.555 -36.913 1.00 80.56 77 LYS A C 1
ATOM 594 O O . LYS A 1 77 ? 22.376 11.689 -38.132 1.00 80.56 77 LYS A O 1
ATOM 599 N N . PHE A 1 78 ? 22.116 12.585 -36.084 1.00 84.94 78 PHE A N 1
ATOM 600 C CA . PHE A 1 78 ? 21.878 13.956 -36.555 1.00 84.94 78 PHE A CA 1
ATOM 601 C C . PHE A 1 78 ? 23.145 14.806 -36.668 1.00 84.94 78 PHE A C 1
ATOM 603 O O . PHE A 1 78 ? 23.236 15.605 -37.594 1.00 84.94 78 PHE A O 1
ATOM 610 N N . ILE A 1 79 ? 24.121 14.648 -35.768 1.00 86.88 79 ILE A N 1
ATOM 611 C CA . ILE A 1 79 ? 25.320 15.506 -35.751 1.00 86.88 79 ILE A CA 1
ATOM 612 C C . ILE A 1 79 ? 26.438 14.931 -36.629 1.00 86.88 79 ILE A C 1
ATOM 614 O O . ILE A 1 79 ? 27.146 15.695 -37.282 1.00 86.88 79 ILE A O 1
ATOM 618 N N . TYR A 1 80 ? 26.577 13.602 -36.706 1.00 83.00 80 TYR A N 1
ATOM 619 C CA . TYR A 1 80 ? 27.692 12.952 -37.413 1.00 83.00 80 TYR A CA 1
ATOM 620 C C . TYR A 1 80 ? 27.265 11.981 -38.536 1.00 83.00 80 TYR A C 1
ATOM 622 O O . TYR A 1 80 ? 27.773 10.858 -38.600 1.00 83.00 80 TYR A O 1
ATOM 630 N N . PRO A 1 81 ? 26.398 12.386 -39.487 1.00 75.94 81 PRO A N 1
ATOM 631 C CA . PRO A 1 81 ? 25.901 11.487 -40.534 1.00 75.94 81 PRO A CA 1
ATOM 632 C C . PRO A 1 81 ? 26.991 10.983 -41.499 1.00 75.94 81 PRO A C 1
ATOM 634 O O . PRO A 1 81 ? 26.802 9.959 -42.148 1.00 75.94 81 PRO A O 1
ATOM 637 N N . GLY A 1 82 ? 28.128 11.682 -41.605 1.00 82.25 82 GLY A N 1
ATOM 638 C CA . GLY A 1 82 ? 29.225 11.321 -42.513 1.00 82.25 82 GLY A CA 1
ATOM 639 C C . GLY A 1 82 ? 30.303 10.407 -41.919 1.00 82.25 82 GLY A C 1
ATOM 640 O O . GLY A 1 82 ? 31.109 9.871 -42.672 1.00 82.25 82 GLY A O 1
ATOM 641 N N . TRP A 1 83 ? 30.350 10.235 -40.594 1.00 75.38 83 TRP A N 1
ATOM 642 C CA . TRP A 1 83 ? 31.423 9.477 -39.925 1.00 75.38 83 TRP A CA 1
ATOM 643 C C . TRP A 1 83 ? 31.090 8.000 -39.708 1.00 75.38 83 TRP A C 1
ATOM 645 O O . TRP A 1 83 ? 31.994 7.182 -39.549 1.00 75.38 83 TRP A O 1
ATOM 655 N N . LEU A 1 84 ? 29.807 7.637 -39.719 1.00 73.75 84 LEU A N 1
ATOM 656 C CA . LEU A 1 84 ? 29.356 6.275 -39.465 1.00 73.75 84 LEU A CA 1
ATOM 657 C C . LEU A 1 84 ? 28.671 5.715 -40.709 1.00 73.75 84 LEU A C 1
ATOM 659 O O . LEU A 1 84 ? 27.738 6.315 -41.237 1.00 73.75 84 LEU A O 1
ATOM 663 N N . SER A 1 85 ? 29.122 4.550 -41.183 1.00 81.62 85 SER A N 1
ATOM 664 C CA . SER A 1 85 ? 28.473 3.889 -42.320 1.00 81.62 85 SER A CA 1
ATOM 665 C C . SER A 1 85 ? 26.980 3.689 -42.027 1.00 81.62 85 SER A C 1
ATOM 667 O O . SER A 1 85 ? 26.605 3.235 -40.942 1.00 81.62 85 SER A O 1
ATOM 669 N N . GLY A 1 86 ? 26.110 4.025 -42.985 1.00 81.12 86 GLY A N 1
ATOM 670 C CA . GLY A 1 86 ? 24.655 3.976 -42.780 1.00 81.12 86 GLY A CA 1
ATOM 671 C C . GLY A 1 86 ? 24.145 2.601 -42.327 1.00 81.12 86 GLY A C 1
ATOM 672 O O . GLY A 1 86 ? 23.161 2.512 -41.594 1.00 81.12 86 GLY A O 1
ATOM 673 N N . ALA A 1 87 ? 24.861 1.530 -42.686 1.00 83.94 87 ALA A N 1
ATOM 674 C CA . ALA A 1 87 ? 24.581 0.170 -42.233 1.00 83.94 87 ALA A CA 1
ATOM 675 C C . ALA A 1 87 ? 24.798 -0.021 -40.719 1.00 83.94 87 ALA A C 1
ATOM 677 O O . ALA A 1 87 ? 23.986 -0.675 -40.069 1.00 83.94 87 ALA A O 1
ATOM 678 N N . LEU A 1 88 ? 25.848 0.576 -40.145 1.00 82.00 88 LEU A N 1
ATOM 679 C CA . LEU A 1 88 ? 26.150 0.502 -38.710 1.00 82.00 88 LEU A CA 1
ATOM 680 C C . LEU A 1 88 ? 25.114 1.267 -37.880 1.00 82.00 88 LEU A C 1
ATOM 682 O O . LEU A 1 88 ? 24.671 0.770 -36.849 1.00 82.00 88 LEU A O 1
ATOM 686 N N . VAL A 1 89 ? 24.670 2.430 -38.367 1.00 80.69 89 VAL A N 1
ATOM 687 C CA . VAL A 1 89 ? 23.590 3.208 -37.734 1.00 80.69 89 VAL A CA 1
ATOM 688 C C . VAL A 1 89 ? 22.277 2.423 -37.749 1.00 80.69 89 VAL A C 1
ATOM 690 O O . VAL A 1 89 ? 21.593 2.345 -36.731 1.00 80.69 89 VAL A O 1
ATOM 693 N N . MET A 1 90 ? 21.936 1.803 -38.884 1.00 82.38 90 MET A N 1
ATOM 694 C CA . MET A 1 90 ? 20.764 0.928 -38.992 1.00 82.38 90 MET A CA 1
ATOM 695 C C . MET A 1 90 ? 20.849 -0.254 -38.021 1.00 82.38 90 MET A C 1
ATOM 697 O O . MET A 1 90 ? 19.880 -0.524 -37.317 1.00 82.38 90 MET A O 1
ATOM 701 N N . LEU A 1 91 ? 22.000 -0.931 -37.940 1.00 86.12 91 LEU A N 1
ATOM 702 C CA . LEU A 1 91 ? 22.216 -2.039 -37.006 1.00 86.12 91 LEU A CA 1
ATOM 703 C C . LEU A 1 91 ? 22.049 -1.590 -35.545 1.00 86.12 91 LEU A C 1
ATOM 705 O O . LEU A 1 91 ? 21.315 -2.227 -34.793 1.00 86.12 91 LEU A O 1
ATOM 709 N N . ALA A 1 92 ? 22.687 -0.485 -35.152 1.00 81.62 92 ALA A N 1
ATOM 710 C CA . ALA A 1 92 ? 22.596 0.060 -33.798 1.00 81.62 92 ALA A CA 1
ATOM 711 C C . ALA A 1 92 ? 21.157 0.455 -33.432 1.00 81.62 92 ALA A C 1
ATOM 713 O O . ALA A 1 92 ? 20.704 0.174 -32.325 1.00 81.62 92 ALA A O 1
ATOM 714 N N . CYS A 1 93 ? 20.417 1.038 -34.381 1.00 81.25 93 CYS A N 1
ATOM 715 C CA . CYS A 1 93 ? 19.000 1.353 -34.218 1.00 81.25 93 CYS A CA 1
ATOM 716 C C . CYS A 1 93 ? 18.173 0.087 -33.940 1.00 81.25 93 CYS A C 1
ATOM 718 O O . CYS A 1 93 ? 17.409 0.048 -32.979 1.00 81.25 93 CYS A O 1
ATOM 720 N N . TRP A 1 94 ? 18.377 -0.984 -34.715 1.00 86.19 94 TRP A N 1
ATOM 721 C CA . TRP A 1 94 ? 17.691 -2.260 -34.491 1.00 86.19 94 TRP A CA 1
ATOM 722 C C . TRP A 1 94 ? 18.031 -2.895 -33.142 1.00 86.19 94 TRP A C 1
ATOM 724 O O . TRP A 1 94 ? 17.134 -3.409 -32.478 1.00 86.19 94 TRP A O 1
ATOM 734 N N . ILE A 1 95 ? 19.296 -2.840 -32.717 1.00 84.44 95 ILE A N 1
ATOM 735 C CA . ILE A 1 95 ? 19.718 -3.340 -31.400 1.00 84.44 95 ILE A CA 1
ATOM 736 C C . ILE A 1 95 ? 19.028 -2.552 -30.284 1.00 84.44 95 ILE A C 1
ATOM 738 O O . ILE A 1 95 ? 18.527 -3.155 -29.339 1.00 84.44 95 ILE A O 1
ATOM 742 N N . ALA A 1 96 ? 18.951 -1.225 -30.400 1.00 81.00 96 ALA A N 1
ATOM 743 C CA . ALA A 1 96 ? 18.279 -0.390 -29.412 1.00 81.00 96 ALA A CA 1
ATOM 744 C C . ALA A 1 96 ? 16.770 -0.654 -29.349 1.00 81.00 96 ALA A C 1
ATOM 746 O O . ALA A 1 96 ? 16.221 -0.760 -28.257 1.00 81.00 96 ALA A O 1
ATOM 747 N N . VAL A 1 97 ? 16.109 -0.831 -30.499 1.00 84.25 97 VAL A N 1
ATOM 748 C CA . VAL A 1 97 ? 14.692 -1.222 -30.556 1.00 84.25 97 VAL A CA 1
ATOM 749 C C . VAL A 1 97 ? 14.483 -2.598 -29.921 1.00 84.25 97 VAL A C 1
ATOM 751 O O . VAL A 1 97 ? 13.571 -2.761 -29.118 1.00 84.25 97 VAL A O 1
ATOM 754 N N . ALA A 1 98 ? 15.337 -3.579 -30.223 1.00 84.69 98 ALA A N 1
ATOM 755 C CA . ALA A 1 98 ? 15.250 -4.908 -29.623 1.00 84.69 98 ALA A CA 1
ATOM 756 C C . ALA A 1 98 ? 15.460 -4.860 -28.100 1.00 84.69 98 ALA A C 1
ATOM 758 O O . ALA A 1 98 ? 14.674 -5.443 -27.357 1.00 84.69 98 ALA A O 1
ATOM 759 N N . ALA A 1 99 ? 16.469 -4.123 -27.627 1.00 81.00 99 ALA A N 1
ATOM 760 C CA . ALA A 1 99 ? 16.717 -3.920 -26.202 1.00 81.00 99 ALA A CA 1
ATOM 761 C C . ALA A 1 99 ? 15.535 -3.225 -25.509 1.00 81.00 99 ALA A C 1
ATOM 763 O O . ALA A 1 99 ? 15.126 -3.656 -24.433 1.00 81.00 99 ALA A O 1
ATOM 764 N N . TRP A 1 100 ? 14.947 -2.205 -26.145 1.00 83.75 100 TRP A N 1
ATOM 765 C CA . TRP A 1 100 ? 13.742 -1.537 -25.657 1.00 83.75 100 TRP A CA 1
ATOM 766 C C . TRP A 1 100 ? 12.573 -2.520 -25.524 1.00 83.75 100 TRP A C 1
ATOM 768 O O . TRP A 1 100 ? 12.019 -2.632 -24.437 1.00 83.75 100 TRP A O 1
ATOM 778 N N . VAL A 1 101 ? 12.268 -3.316 -26.559 1.00 84.25 101 VAL A N 1
ATOM 779 C CA . VAL A 1 101 ? 11.193 -4.326 -26.498 1.00 84.25 101 VAL A CA 1
ATOM 780 C C . VAL A 1 101 ? 11.430 -5.330 -25.368 1.00 84.25 101 VAL A C 1
ATOM 782 O O . VAL A 1 101 ? 10.503 -5.629 -24.620 1.00 84.25 101 VAL A O 1
ATOM 785 N N . VAL A 1 102 ? 12.655 -5.840 -25.207 1.00 83.25 102 VAL A N 1
ATOM 786 C CA . VAL A 1 102 ? 12.979 -6.808 -24.144 1.00 83.25 102 VAL A CA 1
ATOM 787 C C . VAL A 1 102 ? 12.786 -6.199 -22.755 1.00 83.25 102 VAL A C 1
ATOM 789 O O . VAL A 1 102 ? 12.184 -6.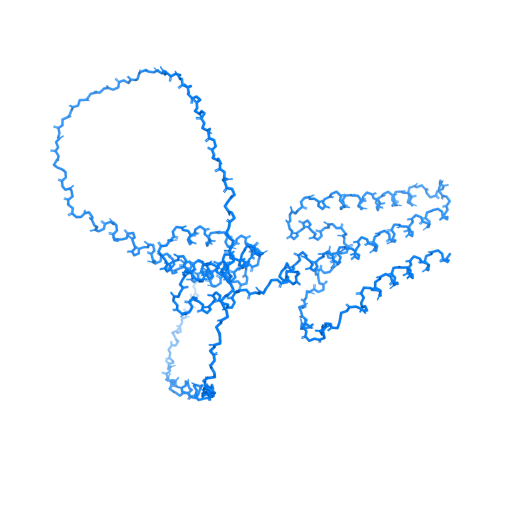840 -21.894 1.00 83.25 102 VAL A O 1
ATOM 792 N N . LEU A 1 103 ? 13.256 -4.967 -22.539 1.00 78.00 103 LEU A N 1
ATOM 793 C CA . LEU A 1 103 ? 13.076 -4.251 -21.274 1.00 78.00 103 LEU A CA 1
ATOM 794 C C . LEU A 1 103 ? 11.595 -3.995 -20.988 1.00 78.00 103 LEU A C 1
ATOM 796 O O . LEU A 1 103 ? 11.134 -4.281 -19.889 1.00 78.00 103 LEU A O 1
ATOM 800 N N . THR A 1 104 ? 10.833 -3.543 -21.983 1.00 77.06 104 THR A N 1
ATOM 801 C CA . THR A 1 104 ? 9.392 -3.305 -21.858 1.00 77.06 104 THR A CA 1
ATOM 802 C C . THR A 1 104 ? 8.636 -4.593 -21.529 1.00 77.06 104 THR A C 1
ATOM 804 O O . THR A 1 104 ? 7.840 -4.612 -20.595 1.00 77.06 104 THR A O 1
ATOM 807 N N . VAL A 1 105 ? 8.912 -5.698 -22.230 1.00 81.38 105 VAL A N 1
ATOM 808 C CA . VAL A 1 105 ? 8.296 -7.006 -21.943 1.00 81.38 105 VAL A CA 1
ATOM 809 C C . VAL A 1 105 ? 8.659 -7.486 -20.539 1.00 81.38 105 VAL A C 1
ATOM 811 O O . VAL A 1 105 ? 7.795 -7.998 -19.831 1.00 81.38 105 VAL A O 1
ATOM 814 N N . ARG A 1 106 ? 9.912 -7.307 -20.109 1.00 80.69 106 ARG A N 1
ATOM 815 C CA . ARG A 1 106 ? 10.339 -7.657 -18.752 1.00 80.69 106 ARG A CA 1
ATOM 816 C C . ARG A 1 106 ? 9.576 -6.845 -17.703 1.00 80.69 106 ARG A C 1
ATOM 818 O O . ARG A 1 106 ? 9.012 -7.446 -16.795 1.00 80.69 106 ARG A O 1
ATOM 825 N N . SER A 1 107 ? 9.469 -5.528 -17.879 1.00 74.44 107 SER A N 1
ATOM 826 C CA . SER A 1 107 ? 8.675 -4.663 -16.998 1.00 74.44 107 SER A CA 1
ATOM 827 C C . SER A 1 107 ? 7.201 -5.069 -16.966 1.00 74.44 107 SER A C 1
ATOM 829 O O . SER A 1 107 ? 6.613 -5.109 -15.893 1.00 74.44 107 SER A O 1
ATOM 831 N N . PHE A 1 108 ? 6.606 -5.452 -18.101 1.00 75.25 108 PHE A N 1
ATOM 832 C CA . PHE A 1 108 ? 5.231 -5.968 -18.133 1.00 75.25 108 PHE A CA 1
ATOM 833 C C . PHE A 1 108 ? 5.060 -7.310 -17.419 1.00 75.25 108 PHE A C 1
ATOM 835 O O . PHE A 1 108 ? 3.985 -7.565 -16.889 1.00 75.25 108 PHE A O 1
ATOM 842 N N . ARG A 1 109 ? 6.087 -8.168 -17.387 1.00 80.12 109 ARG A N 1
ATOM 843 C CA . ARG A 1 109 ? 6.044 -9.443 -16.650 1.00 80.12 109 ARG A CA 1
ATOM 844 C C . ARG A 1 109 ? 6.264 -9.263 -15.151 1.00 80.12 109 ARG A C 1
ATOM 846 O O . ARG A 1 109 ? 5.702 -10.021 -14.371 1.00 80.12 109 ARG A O 1
ATOM 853 N N . GLU A 1 110 ? 7.058 -8.274 -14.756 1.00 71.38 110 GLU A N 1
ATOM 854 C CA . GLU A 1 110 ? 7.312 -7.948 -13.349 1.00 71.38 110 GLU A CA 1
ATOM 855 C C . GLU A 1 110 ? 6.171 -7.102 -12.747 1.00 71.38 110 GLU A C 1
ATOM 857 O O . GLU A 1 110 ? 5.868 -7.237 -11.567 1.00 71.38 110 GLU A O 1
ATOM 862 N N . LEU A 1 111 ? 5.464 -6.303 -13.557 1.00 69.06 111 LEU A N 1
ATOM 863 C CA . LEU A 1 111 ? 4.322 -5.480 -13.139 1.00 69.06 111 LEU A CA 1
ATOM 864 C C . LEU A 1 111 ? 3.216 -6.232 -12.382 1.00 69.06 111 LEU A C 1
ATOM 866 O O . LEU A 1 111 ? 2.883 -5.766 -11.299 1.00 69.06 111 LEU A O 1
ATOM 870 N N . PRO A 1 112 ? 2.640 -7.352 -12.861 1.00 63.94 112 PRO A N 1
ATOM 871 C CA . PRO A 1 112 ? 1.579 -8.053 -12.130 1.00 63.94 112 PRO A CA 1
ATOM 872 C C . PRO A 1 112 ? 2.070 -8.593 -10.782 1.00 63.94 112 PRO A C 1
ATOM 874 O O . PRO A 1 112 ? 1.345 -8.524 -9.795 1.00 63.94 112 PRO A O 1
ATOM 877 N N . LEU A 1 113 ? 3.334 -9.021 -10.722 1.00 64.50 113 LEU A N 1
ATOM 878 C CA . LEU A 1 113 ? 3.994 -9.485 -9.499 1.00 64.50 113 LEU A CA 1
ATOM 879 C C . LEU A 1 113 ? 4.142 -8.351 -8.471 1.00 64.50 113 LEU A C 1
ATOM 881 O O . LEU A 1 113 ? 4.120 -8.563 -7.263 1.00 64.50 113 LEU A O 1
ATOM 885 N N . LEU A 1 114 ? 4.287 -7.121 -8.962 1.00 60.34 114 LEU A N 1
ATOM 886 C CA . LEU A 1 114 ? 4.445 -5.928 -8.145 1.00 60.34 114 LEU A CA 1
ATOM 887 C C . LEU A 1 114 ? 3.103 -5.260 -7.808 1.00 60.34 114 LEU A C 1
ATOM 889 O O . LEU A 1 114 ? 2.992 -4.710 -6.719 1.00 60.34 114 LEU A O 1
ATOM 893 N N . LEU A 1 115 ? 2.113 -5.283 -8.699 1.00 60.75 115 LEU A N 1
ATOM 894 C CA . LEU A 1 115 ? 0.805 -4.635 -8.534 1.00 60.75 115 LEU A CA 1
ATOM 895 C C . LEU A 1 115 ? -0.162 -5.442 -7.672 1.00 60.75 115 LEU A C 1
ATOM 897 O O . LEU A 1 115 ? -0.986 -4.842 -6.995 1.00 60.75 115 LEU A O 1
ATOM 901 N N . ALA A 1 116 ? -0.056 -6.769 -7.683 1.00 60.81 116 ALA A N 1
ATOM 902 C CA . ALA A 1 116 ? -0.902 -7.637 -6.877 1.00 60.81 116 ALA A CA 1
ATOM 903 C C . ALA A 1 116 ? -0.045 -8.724 -6.212 1.00 60.81 116 ALA A C 1
ATOM 905 O O . ALA A 1 116 ? -0.051 -9.869 -6.670 1.00 60.81 116 ALA A O 1
ATOM 906 N N . PRO A 1 117 ? 0.684 -8.402 -5.123 1.00 58.16 117 PRO A N 1
ATOM 907 C CA . PRO A 1 117 ? 1.370 -9.416 -4.315 1.00 58.16 117 PRO A CA 1
ATOM 908 C C . PRO A 1 117 ? 0.424 -10.568 -3.928 1.00 58.16 117 PRO A C 1
ATOM 910 O O . PRO A 1 117 ? 0.823 -11.732 -3.930 1.00 58.16 117 PRO A O 1
ATOM 913 N N . ARG A 1 118 ? -0.859 -10.235 -3.715 1.00 53.94 118 ARG A N 1
ATOM 914 C CA . ARG A 1 118 ? -1.976 -11.144 -3.420 1.00 53.94 118 ARG A CA 1
ATOM 915 C C . ARG A 1 118 ? -2.206 -12.241 -4.470 1.00 53.94 118 ARG A C 1
ATOM 917 O O . ARG A 1 118 ? -2.715 -13.293 -4.125 1.00 53.94 118 ARG A O 1
ATOM 924 N N . GLN A 1 119 ? -1.829 -12.021 -5.732 1.00 51.12 119 GLN A N 1
ATOM 925 C CA . GLN A 1 119 ? -2.005 -13.001 -6.820 1.00 51.12 119 GLN A CA 1
ATOM 926 C C . GLN A 1 119 ? -0.826 -13.980 -6.946 1.00 51.12 119 GLN A C 1
ATOM 928 O O . GLN A 1 119 ? -0.898 -14.934 -7.715 1.00 51.12 119 GLN A O 1
ATOM 933 N N . VAL A 1 120 ? 0.285 -13.717 -6.251 1.00 52.75 120 VAL A N 1
ATOM 934 C CA . VAL A 1 120 ? 1.527 -14.505 -6.355 1.00 52.75 120 VAL A CA 1
ATOM 935 C C . VAL A 1 120 ? 1.819 -15.264 -5.067 1.00 52.75 120 VAL A C 1
ATOM 937 O O . VAL A 1 120 ? 2.520 -16.272 -5.097 1.00 52.75 120 VAL A O 1
ATOM 940 N N . SER A 1 121 ? 1.295 -14.791 -3.937 1.00 57.62 121 SER A N 1
ATOM 941 C CA . SER A 1 121 ? 1.295 -15.580 -2.714 1.00 57.62 121 SER A CA 1
ATOM 942 C C . SER A 1 121 ? 0.281 -16.714 -2.856 1.00 57.62 121 SER A C 1
ATOM 944 O O . SER A 1 121 ? -0.909 -16.457 -2.989 1.00 57.62 121 SER A O 1
ATOM 946 N N . ASP A 1 122 ? 0.740 -17.965 -2.778 1.00 63.69 122 ASP A N 1
ATOM 947 C CA . ASP A 1 122 ? -0.128 -19.153 -2.696 1.00 63.69 122 ASP A CA 1
ATOM 948 C C . ASP A 1 122 ? -0.922 -19.216 -1.372 1.00 63.69 122 ASP A C 1
ATOM 950 O O . ASP A 1 122 ? -1.687 -20.152 -1.130 1.00 63.69 122 ASP A O 1
ATOM 954 N N . GLN A 1 123 ? -0.720 -18.248 -0.472 1.00 72.50 123 GLN A N 1
ATOM 955 C CA . GLN A 1 123 ? -1.377 -18.218 0.823 1.00 72.50 123 GLN A CA 1
ATOM 956 C C . GLN A 1 123 ? -2.816 -17.689 0.681 1.00 72.50 123 GLN A C 1
ATOM 958 O O . GLN A 1 123 ? -3.013 -16.617 0.106 1.00 72.50 123 GLN A O 1
ATOM 963 N N . PRO A 1 124 ? -3.826 -18.415 1.199 1.00 73.75 124 PRO A N 1
ATOM 964 C CA . PRO A 1 124 ? -5.226 -18.034 1.053 1.00 73.75 124 PRO A CA 1
ATOM 965 C C . PRO A 1 124 ? -5.512 -16.692 1.732 1.00 73.75 124 PRO A C 1
ATOM 967 O O . PRO A 1 124 ? -4.988 -16.404 2.810 1.00 73.75 124 PRO A O 1
ATOM 970 N N . ASP A 1 125 ? -6.369 -15.887 1.103 1.00 79.12 125 ASP A N 1
ATOM 971 C CA . ASP A 1 125 ? -6.831 -14.615 1.651 1.00 79.12 125 ASP A CA 1
ATOM 972 C C . ASP A 1 125 ? -7.624 -14.845 2.946 1.00 79.12 125 ASP A C 1
ATOM 974 O O . ASP A 1 125 ? -8.729 -15.390 2.929 1.00 79.12 125 ASP A O 1
ATOM 978 N N . ARG A 1 126 ? -7.050 -14.432 4.080 1.00 89.00 126 ARG A N 1
ATOM 979 C CA . ARG A 1 126 ? -7.662 -14.581 5.409 1.00 89.00 126 ARG A CA 1
ATOM 980 C C . ARG A 1 126 ? -8.594 -13.432 5.782 1.00 89.00 126 ARG A C 1
ATOM 982 O O . ARG A 1 126 ? -9.121 -13.414 6.891 1.00 89.00 126 ARG A O 1
ATOM 989 N N . PHE A 1 127 ? -8.831 -12.473 4.887 1.00 93.56 127 PHE A N 1
ATOM 990 C CA . PHE A 1 127 ? -9.705 -11.342 5.193 1.00 93.56 127 PHE A CA 1
ATOM 991 C C . PHE A 1 127 ? -11.151 -11.780 5.479 1.00 93.56 127 PHE A C 1
ATOM 993 O O . PHE A 1 127 ? -11.762 -11.294 6.428 1.00 93.56 127 PHE A O 1
ATOM 1000 N N . ALA A 1 128 ? -11.682 -12.746 4.721 1.00 93.44 128 ALA A N 1
ATOM 1001 C CA . ALA A 1 128 ? -13.028 -13.279 4.954 1.00 93.44 128 ALA A CA 1
ATOM 1002 C C . ALA A 1 128 ? -13.149 -13.973 6.325 1.00 93.44 128 ALA A C 1
ATOM 1004 O O . ALA A 1 128 ? -14.141 -13.798 7.032 1.00 93.44 128 ALA A O 1
ATOM 1005 N N . GLU A 1 129 ? -12.114 -14.715 6.723 1.00 95.00 129 GLU A N 1
ATOM 1006 C CA . GLU A 1 129 ? -12.027 -15.359 8.037 1.00 95.00 129 GLU A CA 1
ATOM 1007 C C . GLU A 1 129 ? -11.975 -14.317 9.161 1.00 95.00 129 GLU A C 1
ATOM 1009 O O . GLU A 1 129 ? -12.739 -14.402 10.122 1.00 95.00 129 GLU A O 1
ATOM 1014 N N . ALA A 1 130 ? -11.144 -13.283 9.007 1.00 96.69 130 ALA A N 1
ATOM 1015 C CA . ALA A 1 130 ? -11.070 -12.170 9.946 1.00 96.69 130 ALA A CA 1
ATOM 1016 C C . ALA A 1 130 ? -12.406 -11.429 10.096 1.00 96.69 130 ALA A C 1
ATOM 1018 O O . ALA A 1 130 ? -12.802 -11.081 11.209 1.00 96.69 130 ALA A O 1
ATOM 1019 N N . GLN A 1 131 ? -13.113 -11.191 8.989 1.00 97.38 131 GLN A N 1
ATOM 1020 C CA . GLN A 1 131 ? -14.419 -10.541 9.002 1.00 97.38 131 GLN A CA 1
ATOM 1021 C C . GLN A 1 131 ? -15.451 -11.393 9.744 1.00 97.38 131 GLN A C 1
ATOM 1023 O O . GLN A 1 131 ? -16.191 -10.869 10.575 1.00 97.38 131 GLN A O 1
ATOM 1028 N N . LEU A 1 132 ? -15.472 -12.704 9.499 1.00 97.81 132 LEU A N 1
ATOM 1029 C CA . LEU A 1 132 ? -16.340 -13.626 10.227 1.00 97.81 132 LEU A CA 1
ATOM 1030 C C . LEU A 1 132 ? -16.003 -13.616 11.727 1.00 97.81 132 LEU A C 1
ATOM 1032 O O . LEU A 1 132 ? -16.895 -13.446 12.559 1.00 97.81 132 LEU A O 1
ATOM 1036 N N . ALA A 1 133 ? -14.722 -13.707 12.090 1.00 97.88 133 ALA A N 1
ATOM 1037 C CA . ALA A 1 133 ? -14.276 -13.628 13.481 1.00 97.88 133 ALA A CA 1
ATOM 1038 C C . ALA A 1 133 ? -14.686 -12.304 14.155 1.00 97.88 133 ALA A C 1
ATOM 1040 O O . ALA A 1 133 ? -15.177 -12.316 15.284 1.00 97.88 133 ALA A O 1
ATOM 1041 N N . TYR A 1 134 ? -14.580 -11.176 13.449 1.00 98.19 134 TYR A N 1
ATOM 1042 C CA . TYR A 1 134 ? -15.047 -9.876 13.931 1.00 98.19 134 TYR A CA 1
ATOM 1043 C C . TYR A 1 134 ? -16.563 -9.858 14.173 1.00 98.19 134 TYR A C 1
ATOM 1045 O O . TYR A 1 134 ? -17.008 -9.451 15.245 1.00 98.19 134 TYR A O 1
ATOM 1053 N N . LEU A 1 135 ? -17.359 -10.348 13.216 1.00 97.75 135 LEU A N 1
ATOM 1054 C CA . LEU A 1 135 ? -18.822 -10.386 13.326 1.00 97.75 135 LEU A CA 1
ATOM 1055 C C . LEU A 1 135 ? -19.309 -11.329 14.438 1.00 97.75 135 LEU A C 1
ATOM 1057 O O . LEU A 1 135 ? -20.345 -11.073 15.046 1.00 97.75 135 LEU A O 1
ATOM 1061 N N . THR A 1 136 ? -18.551 -12.385 14.745 1.00 98.25 136 THR A N 1
ATOM 1062 C CA . THR A 1 136 ? -18.826 -13.275 15.890 1.00 98.25 136 THR A CA 1
ATOM 1063 C C . THR A 1 136 ? -18.410 -12.682 17.243 1.00 98.25 136 THR A C 1
ATOM 1065 O O . THR A 1 136 ? -18.675 -13.288 18.277 1.00 98.25 136 THR A O 1
ATOM 1068 N N . GLY A 1 137 ? -17.771 -11.505 17.267 1.00 97.81 137 GLY A N 1
ATOM 1069 C CA . GLY A 1 137 ? -17.252 -10.867 18.483 1.00 97.81 137 GLY A CA 1
ATOM 1070 C C . GLY A 1 137 ? -15.916 -11.439 18.975 1.00 97.81 137 GLY A C 1
ATOM 1071 O O . GLY A 1 137 ? -15.405 -11.010 20.011 1.00 97.81 137 GLY A O 1
ATOM 1072 N N . ASN A 1 138 ? -15.316 -12.375 18.236 1.00 98.25 138 ASN A N 1
ATOM 1073 C CA . ASN A 1 138 ? -14.010 -12.961 18.533 1.00 98.25 138 ASN A CA 1
ATOM 1074 C C . ASN A 1 138 ? -12.870 -12.041 18.065 1.00 98.25 138 ASN A C 1
ATOM 1076 O O . ASN A 1 138 ? -12.130 -12.346 17.129 1.00 98.25 138 ASN A O 1
ATOM 1080 N N . TYR A 1 139 ? -12.710 -10.904 18.743 1.00 98.00 139 TYR A N 1
ATOM 1081 C CA . TYR A 1 139 ? -11.754 -9.858 18.360 1.00 98.00 139 TYR A CA 1
ATOM 1082 C C . TYR A 1 139 ? -10.290 -10.321 18.334 1.00 98.00 139 TYR A C 1
ATOM 1084 O O . TYR A 1 139 ? -9.531 -9.859 17.489 1.00 98.00 139 TYR A O 1
ATOM 1092 N N . ALA A 1 140 ? -9.896 -11.253 19.210 1.00 97.75 140 ALA A N 1
ATOM 1093 C CA . ALA A 1 140 ? -8.529 -11.782 19.244 1.00 97.75 140 ALA A CA 1
ATOM 1094 C C . ALA A 1 140 ? -8.178 -12.576 17.973 1.00 97.75 140 ALA A C 1
ATOM 1096 O O . ALA A 1 140 ? -7.129 -12.351 17.376 1.00 97.75 140 ALA A O 1
ATOM 1097 N N . LEU A 1 141 ? -9.086 -13.452 17.525 1.00 97.75 141 LEU A N 1
ATOM 1098 C CA . LEU A 1 141 ? -8.906 -14.208 16.281 1.00 97.75 141 LEU A CA 1
ATOM 1099 C C . LEU A 1 141 ? -8.948 -13.288 15.059 1.00 97.75 141 LEU A C 1
ATOM 1101 O O . LEU A 1 141 ? -8.171 -13.468 14.125 1.00 97.75 141 LEU A O 1
ATOM 1105 N N . ALA A 1 142 ? -9.817 -12.273 15.081 1.00 98.12 142 ALA A N 1
ATOM 1106 C CA . ALA A 1 142 ? -9.859 -11.268 14.027 1.00 98.12 142 ALA A CA 1
ATOM 1107 C C . ALA A 1 142 ? -8.528 -10.502 13.924 1.00 98.12 142 ALA A C 1
ATOM 1109 O O . ALA A 1 142 ? -8.002 -10.348 12.825 1.00 98.12 142 ALA A O 1
ATOM 1110 N N . GLU A 1 143 ? -7.951 -10.065 15.050 1.00 97.81 143 GLU A N 1
ATOM 1111 C CA . GLU A 1 143 ? -6.649 -9.384 15.077 1.00 97.81 143 GLU A CA 1
ATOM 1112 C C . GLU A 1 143 ? -5.527 -10.279 14.533 1.00 97.81 143 GLU A C 1
ATOM 1114 O O . GLU A 1 143 ? -4.723 -9.820 13.718 1.00 97.81 143 GLU A O 1
ATOM 1119 N N . GLU A 1 144 ? -5.485 -11.553 14.930 1.00 97.00 144 GLU A N 1
ATOM 1120 C CA . GLU A 1 144 ? -4.483 -12.510 14.449 1.00 97.00 144 GLU A CA 1
ATOM 1121 C C . GLU A 1 144 ? -4.596 -12.736 12.935 1.00 97.00 144 GLU A C 1
ATOM 1123 O O . GLU A 1 144 ? -3.603 -12.612 12.212 1.00 97.00 144 GLU A O 1
ATOM 1128 N N . ALA A 1 145 ? -5.807 -12.997 12.435 1.00 96.00 145 ALA A N 1
ATOM 1129 C CA . ALA A 1 145 ? -6.057 -13.214 11.013 1.00 96.00 145 ALA A CA 1
ATOM 1130 C C . ALA A 1 145 ? -5.730 -11.967 10.170 1.00 96.00 145 ALA A C 1
ATOM 1132 O O . ALA A 1 145 ? -5.101 -12.084 9.114 1.00 96.00 145 ALA A O 1
ATOM 1133 N N . LEU A 1 146 ? -6.079 -10.768 10.656 1.00 96.12 146 LEU A N 1
ATOM 1134 C CA . LEU A 1 146 ? -5.744 -9.501 9.997 1.00 96.12 146 LEU A CA 1
ATOM 1135 C C . LEU A 1 146 ? -4.243 -9.241 9.995 1.00 96.12 146 LEU A C 1
ATOM 1137 O O . LEU A 1 146 ? -3.694 -8.874 8.962 1.00 96.12 146 LEU A O 1
ATOM 1141 N N . THR A 1 147 ? -3.563 -9.460 11.118 1.00 95.31 147 THR A N 1
ATOM 1142 C CA . THR A 1 147 ? -2.112 -9.250 11.219 1.00 95.31 147 THR A CA 1
ATOM 1143 C C . THR A 1 147 ? -1.354 -10.230 10.324 1.00 95.31 147 THR A C 1
ATOM 1145 O O . THR A 1 147 ? -0.402 -9.839 9.647 1.00 95.31 147 THR A O 1
ATOM 1148 N N . ALA A 1 148 ? -1.812 -11.484 10.246 1.00 93.00 148 ALA A N 1
ATOM 1149 C CA . ALA A 1 148 ? -1.283 -12.467 9.308 1.00 93.00 148 ALA A CA 1
ATOM 1150 C C . ALA A 1 148 ? -1.475 -12.015 7.850 1.00 93.00 148 ALA A C 1
ATOM 1152 O O . ALA A 1 148 ? -0.520 -12.055 7.075 1.00 93.00 148 ALA A O 1
ATOM 1153 N N . GLY A 1 149 ? -2.657 -11.510 7.481 1.00 90.94 149 GLY A N 1
ATOM 1154 C CA . GLY A 1 149 ? -2.910 -10.959 6.144 1.00 90.94 149 GLY A CA 1
ATOM 1155 C C . GLY A 1 149 ? -2.047 -9.730 5.826 1.00 90.94 149 GLY A C 1
ATOM 1156 O O . GLY A 1 149 ? -1.411 -9.662 4.774 1.00 90.94 149 GLY A O 1
ATOM 1157 N N . LEU A 1 150 ? -1.936 -8.795 6.772 1.00 92.12 150 LEU A N 1
ATOM 1158 C CA . LEU A 1 150 ? -1.126 -7.580 6.639 1.00 92.12 150 LEU A CA 1
ATOM 1159 C C . LEU A 1 150 ? 0.381 -7.865 6.589 1.00 92.12 150 LEU A C 1
ATOM 1161 O O . LEU A 1 150 ? 1.134 -7.052 6.057 1.00 92.12 150 LEU A O 1
ATOM 1165 N N . SER A 1 151 ? 0.842 -9.015 7.090 1.00 90.38 151 SER A N 1
ATOM 1166 C CA . SER A 1 151 ? 2.236 -9.443 6.911 1.00 90.38 151 SER A CA 1
ATOM 1167 C C . SER A 1 151 ? 2.580 -9.731 5.441 1.00 90.38 151 SER A C 1
ATOM 1169 O O . SER A 1 151 ? 3.731 -9.563 5.032 1.00 90.38 151 SER A O 1
ATOM 1171 N N . ILE A 1 152 ? 1.574 -10.104 4.640 1.00 87.62 152 ILE A N 1
ATOM 1172 C CA . ILE A 1 152 ? 1.688 -10.361 3.200 1.00 87.62 152 ILE A CA 1
ATOM 1173 C C . ILE A 1 152 ? 1.477 -9.057 2.426 1.00 87.62 152 ILE A C 1
ATOM 1175 O O . ILE A 1 152 ? 2.298 -8.687 1.583 1.00 87.62 152 ILE A O 1
ATOM 1179 N N . GLU A 1 153 ? 0.390 -8.340 2.730 1.00 86.44 153 GLU A N 1
ATOM 1180 C CA . GLU A 1 153 ? 0.021 -7.079 2.086 1.00 86.44 153 GLU A CA 1
ATOM 1181 C C . GLU A 1 153 ? -0.139 -5.956 3.128 1.00 86.44 153 GLU A C 1
ATOM 1183 O O . GLU A 1 153 ? -1.247 -5.664 3.573 1.00 86.44 153 GLU A O 1
ATOM 1188 N N . PRO A 1 154 ? 0.951 -5.252 3.495 1.00 88.81 154 PRO A N 1
ATOM 1189 C CA . PRO A 1 154 ? 0.914 -4.232 4.552 1.00 88.81 154 PRO A CA 1
ATOM 1190 C C . PRO A 1 154 ? 0.086 -2.984 4.219 1.00 88.81 154 PRO A C 1
ATOM 1192 O O . PRO A 1 154 ? 0.002 -2.064 5.027 1.00 88.81 154 PRO A O 1
ATOM 1195 N N . ARG A 1 155 ? -0.434 -2.886 2.992 1.00 89.19 155 ARG A N 1
ATOM 1196 C CA . ARG A 1 155 ? -1.078 -1.687 2.440 1.00 89.19 155 ARG A CA 1
ATOM 1197 C C . ARG A 1 155 ? -2.491 -1.973 1.945 1.00 89.19 155 ARG A C 1
ATOM 1199 O O . ARG A 1 155 ? -2.893 -1.384 0.949 1.00 89.19 155 ARG A O 1
ATOM 1206 N N . ASP A 1 156 ? -3.208 -2.867 2.618 1.00 92.19 156 ASP A N 1
ATOM 1207 C CA . ASP A 1 156 ? -4.598 -3.196 2.304 1.00 92.19 156 ASP A CA 1
ATOM 1208 C C . ASP A 1 156 ? -5.569 -2.326 3.137 1.00 92.19 156 ASP A C 1
ATOM 1210 O O . ASP A 1 156 ? -5.715 -2.569 4.341 1.00 92.19 156 ASP A O 1
ATOM 1214 N N . PRO A 1 157 ? -6.215 -1.288 2.556 1.00 94.75 157 PRO A N 1
ATOM 1215 C CA . PRO A 1 157 ? -7.101 -0.388 3.298 1.00 94.75 157 PRO A CA 1
ATOM 1216 C C . PRO A 1 157 ? -8.242 -1.079 4.067 1.00 94.75 157 PRO A C 1
ATOM 1218 O O . PRO A 1 157 ? -8.392 -0.763 5.247 1.00 94.75 157 PRO A O 1
ATOM 1221 N N . PRO A 1 158 ? -9.028 -2.017 3.493 1.00 95.62 158 PRO A N 1
ATOM 1222 C CA . PRO A 1 158 ? -10.094 -2.696 4.232 1.00 95.62 158 PRO A CA 1
ATOM 1223 C C . PRO A 1 158 ? -9.576 -3.502 5.428 1.00 95.62 158 PRO A C 1
ATOM 1225 O O . PRO A 1 158 ? -10.188 -3.457 6.495 1.00 95.62 158 PRO A O 1
ATOM 1228 N N . ALA A 1 159 ? -8.436 -4.192 5.299 1.00 96.31 159 ALA A N 1
ATOM 1229 C CA . ALA A 1 159 ? -7.830 -4.926 6.412 1.00 96.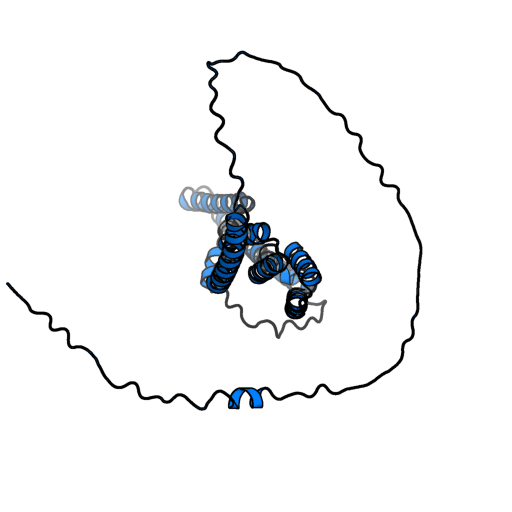31 159 ALA A CA 1
ATOM 1230 C C . ALA A 1 159 ? -7.365 -3.985 7.533 1.00 96.31 159 ALA A C 1
ATOM 1232 O O . ALA A 1 159 ? -7.616 -4.249 8.709 1.00 96.31 159 ALA A O 1
ATOM 1233 N N . LEU A 1 160 ? -6.744 -2.857 7.176 1.00 97.12 160 LEU A N 1
ATOM 1234 C CA . LEU A 1 160 ? -6.319 -1.831 8.129 1.00 97.12 160 LEU A CA 1
ATOM 1235 C C . LEU A 1 160 ? -7.508 -1.160 8.838 1.00 97.12 160 LEU A C 1
ATOM 1237 O O . LEU A 1 160 ? -7.460 -0.966 10.052 1.00 97.12 160 LEU A O 1
ATOM 1241 N N . LEU A 1 161 ? -8.586 -0.843 8.113 1.00 97.75 161 LEU A N 1
ATOM 1242 C CA . LEU A 1 161 ? -9.808 -0.268 8.688 1.00 97.75 161 LEU A CA 1
ATOM 1243 C C . LEU A 1 161 ? -10.502 -1.243 9.643 1.00 97.75 161 LEU A C 1
ATOM 1245 O O . LEU A 1 161 ? -10.880 -0.855 10.750 1.00 97.75 161 LEU A O 1
ATOM 1249 N N . LEU A 1 162 ? -10.624 -2.517 9.258 1.00 98.06 162 LEU A N 1
ATOM 1250 C CA . LEU A 1 162 ? -11.202 -3.538 10.131 1.00 98.06 162 LEU A CA 1
ATOM 1251 C C . LEU A 1 162 ? -10.333 -3.768 11.377 1.00 98.06 162 LEU A C 1
ATOM 1253 O O . LEU A 1 162 ? -10.864 -3.915 12.477 1.00 98.06 162 LEU A O 1
ATOM 1257 N N . LEU A 1 163 ? -9.004 -3.722 11.237 1.00 98.12 163 LEU A N 1
ATOM 1258 C CA . LEU A 1 163 ? -8.083 -3.811 12.370 1.00 98.12 163 LEU A CA 1
ATOM 1259 C C . LEU A 1 163 ? -8.234 -2.614 13.320 1.00 98.12 163 LEU A C 1
ATOM 1261 O O . LEU A 1 163 ? -8.251 -2.803 14.535 1.00 98.12 163 LEU A O 1
ATOM 1265 N N . ALA A 1 164 ? -8.407 -1.395 12.800 1.00 98.12 164 ALA A N 1
ATOM 1266 C CA . ALA A 1 164 ? -8.692 -0.221 13.627 1.00 98.12 164 ALA A CA 1
ATOM 1267 C C . ALA A 1 164 ? -9.994 -0.393 14.433 1.00 98.12 164 ALA A C 1
ATOM 1269 O O . ALA A 1 164 ? -10.009 -0.117 15.636 1.00 98.12 164 ALA A O 1
ATOM 1270 N N . ALA A 1 165 ? -11.048 -0.936 13.814 1.00 98.19 165 ALA A N 1
ATOM 1271 C CA . ALA A 1 165 ? -12.296 -1.251 14.508 1.00 98.19 165 ALA A CA 1
ATOM 1272 C C . ALA A 1 165 ? -12.090 -2.303 15.617 1.00 98.19 165 ALA A C 1
ATOM 1274 O O . ALA A 1 165 ? -12.561 -2.120 16.741 1.00 98.19 165 ALA A O 1
ATOM 1275 N N . VAL A 1 166 ? -11.339 -3.378 15.347 1.00 98.31 166 VAL A N 1
ATOM 1276 C CA . VAL A 1 166 ? -10.964 -4.397 16.350 1.00 98.31 166 VAL A CA 1
ATOM 1277 C C . VAL A 1 166 ? -10.199 -3.771 17.527 1.00 98.31 166 VAL A C 1
ATOM 1279 O O . VAL A 1 166 ? -10.516 -4.032 18.691 1.00 98.31 166 VAL A O 1
ATOM 1282 N N . LEU A 1 167 ? -9.226 -2.896 17.257 1.00 97.94 167 LEU A N 1
ATOM 1283 C CA . LEU A 1 167 ? -8.452 -2.194 18.289 1.00 97.94 167 LEU A CA 1
ATOM 1284 C C . LEU A 1 167 ? -9.327 -1.267 19.146 1.00 97.94 167 LEU A C 1
ATOM 1286 O O . LEU A 1 167 ? -9.139 -1.187 20.362 1.00 97.94 167 LEU A O 1
ATOM 1290 N N . ARG A 1 168 ? -10.325 -0.614 18.541 1.00 97.50 168 ARG A N 1
ATOM 1291 C CA . ARG A 1 168 ? -11.320 0.191 19.261 1.00 97.50 168 ARG A CA 1
ATOM 1292 C C . ARG A 1 168 ? -12.159 -0.674 20.206 1.00 97.50 168 ARG A C 1
ATOM 1294 O O . ARG A 1 168 ? -12.265 -0.356 21.390 1.00 97.50 168 ARG A O 1
ATOM 1301 N N . HIS A 1 169 ? -12.662 -1.817 19.731 1.00 97.50 169 HIS A N 1
ATOM 1302 C CA . HIS A 1 169 ? -13.450 -2.756 20.543 1.00 97.50 169 HIS A CA 1
ATOM 1303 C C . HIS A 1 169 ? -12.658 -3.405 21.686 1.00 97.50 169 HIS A C 1
ATOM 1305 O O . HIS A 1 169 ? -13.219 -3.664 22.749 1.00 97.50 169 HIS A O 1
ATOM 1311 N N . THR A 1 170 ? -11.352 -3.613 21.515 1.00 97.06 170 THR A N 1
ATOM 1312 C CA . THR A 1 170 ? -10.459 -4.097 22.586 1.00 97.06 170 THR A CA 1
ATOM 1313 C C . THR A 1 170 ? -9.998 -2.983 23.536 1.00 97.06 170 THR A C 1
ATOM 1315 O O . THR A 1 170 ? -9.298 -3.243 24.513 1.00 97.06 170 THR A O 1
ATOM 1318 N N . GLY A 1 171 ? -10.401 -1.732 23.286 1.00 95.88 171 GLY A N 1
ATOM 1319 C CA . GLY A 1 171 ? -10.094 -0.574 24.123 1.00 95.88 171 GLY A CA 1
ATOM 1320 C C . GLY A 1 171 ? -8.701 0.021 23.915 1.00 95.88 171 GLY A C 1
ATOM 1321 O O . GLY A 1 171 ? -8.316 0.915 24.671 1.00 95.88 171 GLY A O 1
ATOM 1322 N N . ARG A 1 172 ? -7.956 -0.426 22.898 1.00 97.31 172 ARG A N 1
ATOM 1323 C CA . ARG A 1 172 ? -6.619 0.067 22.525 1.00 97.31 172 ARG A CA 1
ATOM 1324 C C . ARG A 1 172 ? -6.721 1.313 21.634 1.00 97.31 172 ARG A C 1
ATOM 1326 O O . ARG A 1 172 ? -6.191 1.340 20.525 1.00 97.31 172 ARG A O 1
ATOM 1333 N N . LEU A 1 173 ? -7.381 2.360 22.135 1.00 97.06 173 LEU A N 1
ATOM 1334 C CA . LEU A 1 173 ? -7.758 3.541 21.341 1.00 97.06 173 LEU A CA 1
ATOM 1335 C C . LEU A 1 173 ? -6.554 4.273 20.724 1.00 97.06 173 LEU A C 1
ATOM 1337 O O . LEU A 1 173 ? -6.596 4.635 19.555 1.00 97.06 173 LEU A O 1
ATOM 1341 N N . ASN A 1 174 ? -5.442 4.389 21.457 1.00 95.12 174 ASN A N 1
ATOM 1342 C CA . ASN A 1 174 ? -4.215 5.024 20.951 1.00 95.12 174 ASN A CA 1
ATOM 1343 C C . ASN A 1 174 ? -3.618 4.284 19.740 1.00 95.12 174 ASN A C 1
ATOM 1345 O O . ASN A 1 174 ? -3.073 4.904 18.831 1.00 95.12 174 ASN A O 1
ATOM 1349 N N . ALA A 1 175 ? -3.708 2.949 19.726 1.00 96.56 175 ALA A N 1
ATOM 1350 C CA . ALA A 1 175 ? -3.222 2.149 18.605 1.00 96.56 175 ALA A CA 1
ATOM 1351 C C . ALA A 1 175 ? -4.140 2.299 17.384 1.00 96.56 175 ALA A C 1
ATOM 1353 O O . ALA A 1 175 ? -3.647 2.385 16.262 1.00 96.56 175 ALA A O 1
ATOM 1354 N N . ALA A 1 176 ? -5.456 2.372 17.610 1.00 97.81 176 ALA A N 1
ATOM 1355 C CA . ALA A 1 176 ? -6.427 2.641 16.556 1.00 97.81 176 ALA A CA 1
ATOM 1356 C C . ALA A 1 176 ? -6.217 4.035 15.932 1.00 97.81 176 ALA A C 1
ATOM 1358 O O . ALA A 1 176 ? -6.209 4.147 14.709 1.00 97.81 176 ALA A O 1
ATOM 1359 N N . ASP A 1 177 ? -5.967 5.068 16.745 1.00 97.75 177 ASP A N 1
ATOM 1360 C CA . ASP A 1 177 ? -5.719 6.439 16.270 1.00 97.75 177 ASP A CA 1
ATOM 1361 C C . ASP A 1 177 ? -4.448 6.541 15.413 1.00 97.75 177 ASP A C 1
ATOM 1363 O O . ASP A 1 177 ? -4.461 7.085 14.303 1.00 97.75 177 ASP A O 1
ATOM 1367 N N . ALA A 1 178 ? -3.354 5.933 15.885 1.00 96.75 178 ALA A N 1
ATOM 1368 C CA . ALA A 1 178 ? -2.107 5.869 15.131 1.00 96.75 178 ALA A CA 1
ATOM 1369 C C . ALA A 1 178 ? -2.308 5.190 13.765 1.00 96.75 178 ALA A C 1
ATOM 1371 O O . ALA A 1 178 ? -1.821 5.681 12.748 1.00 96.75 178 ALA A O 1
ATOM 1372 N N . LEU A 1 179 ? -3.072 4.094 13.725 1.00 96.38 179 LEU A N 1
ATOM 1373 C CA . LEU A 1 179 ? -3.366 3.357 12.496 1.00 96.38 179 LEU A CA 1
ATOM 1374 C C . LEU A 1 179 ? -4.239 4.191 11.537 1.00 96.38 179 LEU A C 1
ATOM 1376 O O . LEU A 1 179 ? -3.892 4.343 10.362 1.00 96.38 179 LEU A O 1
ATOM 1380 N N . LEU A 1 180 ? -5.316 4.811 12.035 1.00 97.19 180 LEU A N 1
ATOM 1381 C CA . LEU A 1 180 ? -6.189 5.691 11.246 1.00 97.19 180 LEU A CA 1
ATOM 1382 C C . LEU A 1 180 ? -5.465 6.941 10.722 1.00 97.19 180 LEU A C 1
ATOM 1384 O O . LEU A 1 180 ? -5.850 7.466 9.679 1.00 97.19 180 LEU A O 1
ATOM 1388 N N . THR A 1 181 ? -4.400 7.397 11.382 1.00 97.06 181 THR A N 1
ATOM 1389 C CA . THR A 1 181 ? -3.558 8.506 10.903 1.00 97.06 181 THR A CA 1
ATOM 1390 C C . THR A 1 181 ? -2.680 8.109 9.707 1.00 97.06 181 THR A C 1
ATOM 1392 O O . THR A 1 181 ? -2.362 8.950 8.860 1.00 97.06 181 THR A O 1
ATOM 1395 N N . GLU A 1 182 ? -2.297 6.835 9.595 1.00 95.81 182 GLU A N 1
ATOM 1396 C CA . GLU A 1 182 ? -1.465 6.334 8.493 1.00 95.81 182 GLU A CA 1
ATOM 1397 C C . GLU A 1 182 ? -2.275 5.966 7.240 1.00 95.81 182 GLU A C 1
ATOM 1399 O O . GLU A 1 182 ? -1.801 6.196 6.126 1.00 95.81 182 GLU A O 1
ATOM 1404 N N . ILE A 1 183 ? -3.505 5.456 7.392 1.00 95.69 183 ILE A N 1
ATOM 1405 C CA . ILE A 1 183 ? -4.372 5.033 6.273 1.00 95.69 183 ILE A CA 1
ATOM 1406 C C . ILE A 1 183 ? -4.514 6.082 5.152 1.00 95.69 183 ILE A C 1
ATOM 1408 O O . ILE A 1 183 ? -4.270 5.716 4.002 1.00 95.69 183 ILE A O 1
ATOM 1412 N N . PRO A 1 184 ? -4.837 7.368 5.404 1.00 95.69 184 PRO A N 1
ATOM 1413 C CA . PRO A 1 184 ? -5.043 8.343 4.326 1.00 95.69 184 PRO A CA 1
ATOM 1414 C C . PRO A 1 184 ? -3.766 8.661 3.532 1.00 95.69 184 PRO A C 1
ATOM 1416 O O . PRO A 1 184 ? -3.837 9.269 2.466 1.00 95.69 184 PRO A O 1
ATOM 1419 N N . LYS A 1 185 ? -2.585 8.252 4.019 1.00 93.81 185 LYS A N 1
ATOM 1420 C CA . LYS A 1 185 ? -1.318 8.382 3.283 1.00 93.81 185 LYS A CA 1
ATOM 1421 C C . LYS A 1 185 ? -1.158 7.300 2.210 1.00 93.81 185 LYS A C 1
ATOM 1423 O O . LYS A 1 185 ? -0.258 7.398 1.377 1.00 93.81 185 LYS A O 1
ATOM 1428 N N . LEU A 1 186 ? -1.989 6.257 2.238 1.00 90.69 186 LEU A N 1
ATOM 1429 C CA . LEU A 1 186 ? -1.990 5.185 1.251 1.00 90.69 186 LEU A CA 1
ATOM 1430 C C . LEU A 1 186 ? -2.793 5.610 0.020 1.00 90.69 186 LEU A C 1
ATOM 1432 O O . LEU A 1 186 ? -3.946 6.013 0.122 1.00 90.69 186 LEU A O 1
ATOM 1436 N N . GLU A 1 187 ? -2.219 5.436 -1.169 1.00 84.69 187 GLU A N 1
ATOM 1437 C CA . GLU A 1 187 ? -2.891 5.778 -2.433 1.00 84.69 187 GLU A CA 1
ATOM 1438 C C . GLU A 1 187 ? -4.205 5.001 -2.630 1.00 84.69 187 GLU A C 1
ATOM 1440 O O . GLU A 1 187 ? -5.183 5.541 -3.143 1.00 84.69 187 GLU A O 1
ATOM 1445 N N . ALA A 1 188 ? -4.251 3.745 -2.173 1.00 84.75 188 ALA A N 1
ATOM 1446 C CA . ALA A 1 188 ? -5.432 2.889 -2.263 1.00 84.75 188 ALA A CA 1
ATOM 1447 C C . ALA A 1 188 ? -6.564 3.296 -1.297 1.00 84.75 188 ALA A C 1
ATOM 1449 O O . ALA A 1 188 ? -7.710 2.899 -1.505 1.00 84.75 188 ALA A O 1
ATOM 1450 N N . ALA A 1 189 ? -6.274 4.095 -0.262 1.00 91.00 189 ALA A N 1
ATOM 1451 C CA . ALA A 1 189 ? -7.271 4.497 0.730 1.00 91.00 189 ALA A CA 1
ATOM 1452 C C . ALA A 1 189 ? -8.289 5.508 0.185 1.00 91.00 189 ALA A C 1
ATOM 1454 O O . ALA A 1 189 ? -9.370 5.632 0.747 1.00 91.00 189 ALA A O 1
ATOM 1455 N N . ALA A 1 190 ? -8.000 6.175 -0.940 1.00 90.44 190 ALA A N 1
ATOM 1456 C CA . ALA A 1 190 ? -8.889 7.186 -1.512 1.00 90.44 190 ALA A CA 1
ATOM 1457 C C . ALA A 1 190 ? -10.303 6.659 -1.828 1.00 90.44 190 ALA A C 1
ATOM 1459 O O . ALA A 1 190 ? -11.273 7.408 -1.729 1.00 90.44 190 ALA A O 1
ATOM 1460 N N . ALA A 1 191 ? -10.430 5.375 -2.186 1.00 91.88 191 ALA A N 1
ATOM 1461 C CA . ALA A 1 191 ? -11.724 4.739 -2.440 1.00 91.88 191 ALA A CA 1
ATOM 1462 C C . ALA A 1 191 ? -12.529 4.448 -1.158 1.00 91.88 191 ALA A C 1
ATOM 1464 O O . ALA A 1 191 ? -13.733 4.244 -1.247 1.00 91.88 191 ALA A O 1
ATOM 1465 N N . TRP A 1 192 ? -11.869 4.458 0.003 1.00 95.88 192 TRP A N 1
ATOM 1466 C CA . TRP A 1 192 ? -12.400 4.068 1.314 1.00 95.88 192 TRP A CA 1
ATOM 1467 C C . TRP A 1 192 ? -12.475 5.251 2.294 1.00 95.88 192 TRP A C 1
ATOM 1469 O O . TRP A 1 192 ? -12.484 5.073 3.514 1.00 95.88 192 TRP A O 1
ATOM 1479 N N . ASN A 1 193 ? -12.458 6.485 1.777 1.00 95.62 193 ASN A N 1
ATOM 1480 C CA . ASN A 1 193 ? -12.446 7.691 2.609 1.00 95.62 193 ASN A CA 1
ATOM 1481 C C . ASN A 1 193 ? -13.702 7.805 3.483 1.00 95.62 193 ASN A C 1
ATOM 1483 O O . ASN A 1 193 ? -13.595 8.243 4.623 1.00 95.62 193 ASN A O 1
ATOM 1487 N N . LEU A 1 194 ? -14.870 7.384 2.984 1.00 96.69 194 LEU A N 1
ATOM 1488 C CA . LEU A 1 194 ? -16.119 7.437 3.750 1.00 96.69 194 LEU A CA 1
ATOM 1489 C C . LEU A 1 194 ? -16.074 6.485 4.950 1.00 96.69 194 LEU A C 1
ATOM 1491 O O . LEU A 1 194 ? -16.442 6.858 6.063 1.00 96.69 194 LEU A O 1
ATOM 1495 N N . GLU A 1 195 ? -15.579 5.267 4.744 1.00 97.62 195 GLU A N 1
ATOM 1496 C CA . GLU A 1 195 ? -15.407 4.270 5.795 1.00 97.62 195 GLU A CA 1
ATOM 1497 C C . GLU A 1 195 ? -14.380 4.748 6.823 1.00 97.62 195 GLU A C 1
ATOM 1499 O O . GLU A 1 195 ? -14.632 4.666 8.027 1.00 97.62 195 GLU A O 1
ATOM 1504 N N . TRP A 1 196 ? -13.264 5.317 6.361 1.00 97.62 196 TRP A N 1
ATOM 1505 C CA . TRP A 1 196 ? -12.248 5.914 7.223 1.00 97.62 196 TRP A CA 1
ATOM 1506 C C . TRP A 1 196 ? -12.799 7.066 8.077 1.00 97.62 196 TRP A C 1
ATOM 1508 O O . TRP A 1 196 ? -12.601 7.061 9.292 1.00 97.62 196 TRP A O 1
ATOM 1518 N N . GLU A 1 197 ? -13.527 8.019 7.484 1.00 98.19 197 GLU A N 1
ATOM 1519 C CA . GLU A 1 197 ? -14.174 9.122 8.213 1.00 98.19 197 GLU A CA 1
ATOM 1520 C C . GLU A 1 197 ? -15.165 8.586 9.249 1.00 98.19 197 GLU A C 1
ATOM 1522 O O . GLU A 1 197 ? -15.177 9.036 10.397 1.00 98.19 197 GLU A O 1
ATOM 1527 N N . SER A 1 198 ? -15.957 7.578 8.871 1.00 97.81 198 SER A N 1
ATOM 1528 C CA . SER A 1 198 ? -16.939 6.969 9.766 1.00 97.81 198 SER A CA 1
ATOM 1529 C C . SER A 1 198 ? -16.290 6.284 10.972 1.00 97.81 198 SER A C 1
ATOM 1531 O O . SER A 1 198 ? -16.789 6.413 12.094 1.00 97.81 198 SER A O 1
ATOM 1533 N N . GLU A 1 199 ? -15.164 5.592 10.773 1.00 98.31 199 GLU A N 1
ATOM 1534 C CA . GLU A 1 199 ? -14.455 4.913 11.857 1.00 98.31 199 GLU A CA 1
ATOM 1535 C C . GLU A 1 199 ? -13.686 5.910 12.726 1.00 98.31 199 GLU A C 1
ATOM 1537 O O . GLU A 1 199 ? -13.686 5.783 13.950 1.00 98.31 199 GLU A O 1
ATOM 1542 N N . ARG A 1 200 ? -13.138 6.977 12.132 1.00 98.12 200 ARG A N 1
ATOM 1543 C CA . ARG A 1 200 ? -12.531 8.083 12.880 1.00 98.12 200 ARG A CA 1
ATOM 1544 C C . ARG A 1 200 ? -13.541 8.781 13.791 1.00 98.12 200 ARG A C 1
ATOM 1546 O O . ARG A 1 200 ? -13.252 8.978 14.965 1.00 98.12 200 ARG A O 1
ATOM 1553 N N . ALA A 1 201 ? -14.745 9.066 13.296 1.00 98.12 201 ALA A N 1
ATOM 1554 C CA . ALA A 1 201 ? -15.815 9.666 14.095 1.00 98.12 201 ALA A CA 1
ATOM 1555 C C . ALA A 1 201 ? -16.348 8.731 15.202 1.00 98.12 201 ALA A C 1
ATOM 1557 O O . ALA A 1 201 ? -16.905 9.186 16.202 1.00 98.12 201 ALA A O 1
ATOM 1558 N N . ARG A 1 202 ? -16.234 7.405 15.040 1.00 97.94 202 ARG A N 1
ATOM 1559 C CA . ARG A 1 202 ? -16.515 6.442 16.122 1.00 97.94 202 ARG A CA 1
ATOM 1560 C C . ARG A 1 202 ? -15.415 6.465 17.178 1.00 97.94 202 ARG A C 1
ATOM 1562 O O . ARG A 1 202 ? -15.735 6.472 18.360 1.00 97.94 202 ARG A O 1
ATOM 1569 N N . LEU A 1 203 ? -14.152 6.502 16.755 1.00 97.38 203 LEU A N 1
ATOM 1570 C CA . LEU A 1 203 ? -13.010 6.562 17.662 1.00 97.38 203 LEU A CA 1
ATOM 1571 C C . LEU A 1 203 ? -12.997 7.850 18.495 1.00 97.38 203 LEU A C 1
ATOM 1573 O O . LEU A 1 203 ? -12.753 7.776 19.693 1.00 97.38 203 LEU A O 1
ATOM 1577 N N . GLU A 1 204 ? -13.292 8.999 17.885 1.00 96.81 204 GLU A N 1
ATOM 1578 C CA . GLU A 1 204 ? -13.369 10.296 18.573 1.00 96.81 204 GLU A CA 1
ATOM 1579 C C . GLU A 1 204 ? -14.420 10.275 19.689 1.00 96.81 204 GLU A C 1
ATOM 1581 O O . GLU A 1 204 ? -14.102 10.573 20.834 1.00 96.81 204 GLU A O 1
ATOM 1586 N N . ARG A 1 205 ? -15.626 9.764 19.407 1.00 96.81 205 ARG A N 1
ATOM 1587 C CA . ARG A 1 205 ? -16.671 9.594 20.432 1.00 96.81 205 ARG A CA 1
ATOM 1588 C C . ARG A 1 205 ? -16.244 8.685 21.586 1.00 96.81 205 ARG A C 1
ATOM 1590 O O . ARG A 1 205 ? -16.591 8.956 22.731 1.00 96.81 205 ARG A O 1
ATOM 1597 N N . ASP A 1 206 ? -15.513 7.608 21.297 1.00 96.25 206 ASP A N 1
ATOM 1598 C CA . ASP A 1 206 ? -15.010 6.697 22.331 1.00 96.25 206 ASP A CA 1
ATOM 1599 C C . ASP A 1 206 ? -13.879 7.331 23.164 1.00 96.25 206 ASP A C 1
ATOM 1601 O O . ASP A 1 206 ? -13.741 7.015 24.348 1.00 96.25 206 ASP A O 1
ATOM 1605 N N . LEU A 1 207 ? -13.069 8.210 22.562 1.00 93.81 207 LEU A N 1
ATOM 1606 C CA . LEU A 1 207 ? -12.039 8.985 23.256 1.00 93.81 207 LEU A CA 1
ATOM 1607 C C . LEU A 1 207 ? -12.667 10.049 24.157 1.00 93.81 207 LEU A C 1
ATOM 1609 O O . LEU A 1 207 ? -12.312 10.097 25.332 1.00 93.81 207 LEU A O 1
ATOM 1613 N N . ASP A 1 208 ? -13.628 10.822 23.650 1.00 93.81 208 ASP A N 1
ATOM 1614 C CA . ASP A 1 208 ? -14.349 11.845 24.414 1.00 93.81 208 ASP A CA 1
ATOM 1615 C C . ASP A 1 208 ? -15.058 11.221 25.619 1.00 93.81 208 ASP A C 1
ATOM 1617 O O . ASP A 1 208 ? -14.849 11.640 26.755 1.00 93.81 208 ASP A O 1
ATOM 1621 N N . ALA A 1 209 ? -15.787 10.120 25.404 1.00 93.00 209 ALA A N 1
ATOM 1622 C CA . ALA A 1 209 ? -16.476 9.406 26.476 1.00 93.00 209 ALA A CA 1
ATOM 1623 C C . ALA A 1 209 ? -15.525 8.881 27.567 1.00 93.00 209 ALA A C 1
ATOM 1625 O O . ALA A 1 209 ? -15.931 8.730 28.717 1.00 93.00 209 ALA A O 1
ATOM 1626 N N . ARG A 1 210 ? -14.262 8.576 27.238 1.00 89.44 210 ARG A N 1
ATOM 1627 C CA . ARG A 1 210 ? -13.251 8.162 28.229 1.00 89.44 210 ARG A CA 1
ATOM 1628 C C . ARG A 1 210 ? -12.508 9.340 28.852 1.00 89.44 210 ARG A C 1
ATOM 1630 O O . ARG A 1 210 ? -12.117 9.231 30.010 1.00 89.44 210 ARG A O 1
ATOM 1637 N N . GLY A 1 211 ? -12.311 10.424 28.106 1.00 83.94 211 GLY A N 1
ATOM 1638 C CA . GLY A 1 211 ? -11.694 11.661 28.581 1.00 83.94 211 GLY A CA 1
ATOM 1639 C C . GLY A 1 211 ? -12.572 12.377 29.603 1.00 83.94 211 GLY A C 1
ATOM 1640 O O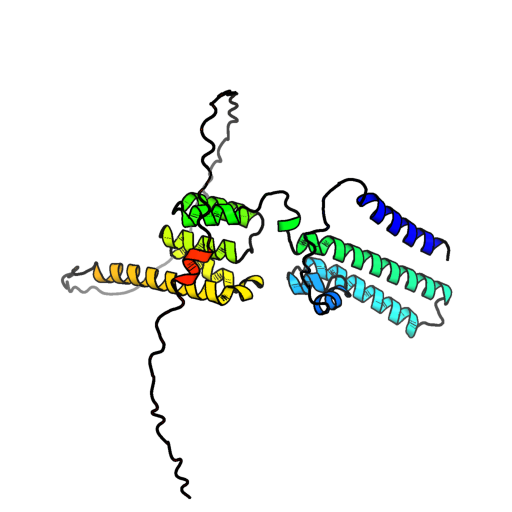 . GLY A 1 211 ? -12.094 12.721 30.678 1.00 83.94 211 GLY A O 1
ATOM 1641 N N . GLU A 1 212 ? -13.876 12.484 29.339 1.00 65.19 212 GLU A N 1
ATOM 1642 C CA . GLU A 1 212 ? -14.848 13.059 30.281 1.00 65.19 212 GLU A CA 1
ATOM 1643 C C . GLU A 1 212 ? -14.931 12.258 31.593 1.00 65.19 212 GLU A C 1
ATOM 1645 O O . GLU A 1 212 ? -15.052 12.832 32.673 1.00 65.19 212 GLU A O 1
ATOM 1650 N N . LEU A 1 213 ? -14.776 10.928 31.533 1.00 57.88 213 LEU A N 1
ATOM 1651 C CA . LEU A 1 213 ? -14.697 10.083 32.732 1.00 57.88 213 LEU A CA 1
ATOM 1652 C C . LEU A 1 213 ? -13.421 10.313 33.553 1.00 57.88 213 LEU A C 1
ATOM 1654 O O . LEU A 1 213 ? -13.401 9.989 34.740 1.00 57.88 213 LEU A O 1
ATOM 1658 N N . GLN A 1 214 ? -12.353 10.823 32.938 1.00 57.28 214 GLN A N 1
ATOM 1659 C CA . GLN A 1 214 ? -11.093 11.101 33.622 1.00 57.28 214 GLN A CA 1
ATOM 1660 C C . GLN A 1 214 ? -11.137 12.455 34.350 1.00 57.28 214 GLN A C 1
ATOM 1662 O O . GLN A 1 214 ? -10.593 12.550 35.449 1.00 57.28 214 GLN A O 1
ATOM 1667 N N . ASP A 1 215 ? -11.833 13.451 33.790 1.00 56.81 215 ASP A N 1
ATOM 1668 C CA . ASP A 1 215 ? -11.973 14.792 34.381 1.00 56.81 215 ASP A CA 1
ATOM 1669 C C . ASP A 1 215 ? -13.072 14.868 35.466 1.00 56.81 215 ASP A C 1
ATOM 1671 O O . ASP A 1 215 ? -12.920 15.593 36.447 1.00 56.81 215 ASP A O 1
ATOM 1675 N N . GLU A 1 216 ? -14.144 14.070 35.373 1.00 56.47 216 GLU A N 1
ATOM 1676 C CA . GLU A 1 216 ? -15.212 14.008 36.396 1.00 56.47 216 GLU A CA 1
ATOM 1677 C C . GLU A 1 216 ? -14.858 13.122 37.613 1.00 56.47 216 GLU A C 1
ATOM 1679 O O . GLU A 1 216 ? -15.584 13.106 38.609 1.00 56.47 216 GLU A O 1
ATOM 1684 N N . ALA A 1 217 ? -13.745 12.376 37.566 1.00 55.53 217 ALA A N 1
ATOM 1685 C CA . ALA A 1 217 ? -13.302 11.481 38.643 1.00 55.53 217 ALA A CA 1
ATOM 1686 C C . ALA A 1 217 ? -12.338 12.125 39.664 1.00 55.53 217 ALA A C 1
ATOM 1688 O O . ALA A 1 217 ? -11.926 11.438 40.602 1.00 55.53 217 ALA A O 1
ATOM 1689 N N . ASP A 1 218 ? -12.041 13.429 39.554 1.00 51.75 218 ASP A N 1
ATOM 1690 C CA . ASP A 1 218 ? -11.393 14.218 40.621 1.00 51.75 218 ASP A CA 1
ATOM 1691 C C . ASP A 1 218 ? -12.330 15.252 41.297 1.00 51.75 218 ASP A C 1
ATOM 1693 O O . ASP A 1 218 ? -12.021 16.445 41.359 1.00 51.75 218 ASP A O 1
ATOM 1697 N N . PRO A 1 219 ? -13.492 14.854 41.858 1.00 53.53 219 PRO A N 1
ATOM 1698 C CA . PRO A 1 219 ? -14.250 15.717 42.744 1.00 53.53 219 PRO A CA 1
ATOM 1699 C C . PRO A 1 219 ? -13.669 15.600 44.162 1.00 53.53 219 PRO A C 1
ATOM 1701 O O . PRO A 1 219 ? -14.254 14.960 45.036 1.00 53.53 219 PRO A O 1
ATOM 1704 N N . GLY A 1 220 ? -12.514 16.225 44.413 1.00 56.03 220 GLY A N 1
ATOM 1705 C CA . GLY A 1 220 ? -12.184 16.661 45.773 1.00 56.03 220 GLY A CA 1
ATOM 1706 C C . GLY A 1 220 ? -10.826 16.282 46.352 1.00 56.03 220 GLY A C 1
ATOM 1707 O O . GLY A 1 220 ? -10.771 15.885 47.519 1.00 56.03 220 GLY A O 1
ATOM 1708 N N . HIS A 1 221 ? -9.718 16.544 45.654 1.00 50.84 221 HIS A N 1
ATOM 1709 C CA . HIS A 1 221 ? -8.527 16.982 46.387 1.00 50.84 221 HIS A CA 1
ATOM 1710 C C . HIS A 1 221 ? -8.555 18.500 46.613 1.00 50.84 221 HIS A C 1
ATOM 1712 O O . HIS A 1 221 ? -7.793 19.268 46.026 1.00 50.84 221 HIS A O 1
ATOM 1718 N N . GLU A 1 222 ? -9.435 18.932 47.526 1.00 55.22 222 GLU A N 1
ATOM 1719 C CA . GLU A 1 222 ? -9.227 20.166 48.286 1.00 55.22 222 GLU A CA 1
ATOM 1720 C C . GLU A 1 222 ? -7.871 20.036 48.993 1.00 55.22 222 GLU A C 1
ATOM 1722 O O . GLU A 1 222 ? -7.748 19.454 50.071 1.00 55.22 222 GLU A O 1
ATOM 1727 N N . THR A 1 223 ? -6.818 20.518 48.339 1.00 52.84 223 THR A N 1
ATOM 1728 C CA . THR A 1 223 ? -5.515 20.670 48.973 1.00 52.84 223 THR A CA 1
ATOM 1729 C C . THR A 1 223 ? -5.602 21.968 49.769 1.00 52.84 223 THR A C 1
ATOM 1731 O O . THR A 1 223 ? -5.778 23.025 49.158 1.00 52.84 223 THR A O 1
ATOM 1734 N N . PRO A 1 224 ? -5.541 21.934 51.110 1.00 57.22 224 PRO A N 1
ATOM 1735 C CA . PRO A 1 224 ? -5.590 23.150 51.895 1.00 57.22 224 PRO A CA 1
ATOM 1736 C C . PRO A 1 224 ? -4.362 23.995 51.565 1.00 57.22 224 PRO A C 1
ATOM 1738 O O . PRO A 1 224 ? -3.217 23.566 51.716 1.00 57.22 224 PRO A O 1
ATOM 1741 N N . GLU A 1 225 ? -4.663 25.197 51.096 1.00 58.00 225 GLU A N 1
ATOM 1742 C CA . GLU A 1 225 ? -3.842 26.396 51.078 1.00 58.00 225 GLU A CA 1
ATOM 1743 C C . GLU A 1 225 ? -2.926 26.431 52.316 1.00 58.00 225 GLU A C 1
ATOM 1745 O O . GLU A 1 225 ? -3.347 26.741 53.430 1.00 58.00 225 GLU A O 1
ATOM 1750 N N . ASN A 1 226 ? -1.664 26.037 52.141 1.00 58.28 226 ASN A N 1
ATOM 1751 C CA . ASN A 1 226 ? -0.623 26.257 53.134 1.00 58.28 226 ASN A CA 1
ATOM 1752 C C . ASN A 1 226 ? 0.406 27.200 52.528 1.00 58.28 226 ASN A C 1
ATOM 1754 O O . ASN A 1 226 ? 1.412 26.788 51.947 1.00 58.28 226 ASN A O 1
ATOM 1758 N N . ASP A 1 227 ? 0.097 28.483 52.676 1.00 62.88 227 ASP A N 1
ATOM 1759 C CA . ASP A 1 227 ? 1.044 29.580 52.622 1.00 62.88 227 ASP A CA 1
ATOM 1760 C C . ASP A 1 227 ? 2.283 29.261 53.464 1.00 62.88 227 ASP A C 1
ATOM 1762 O O . ASP A 1 227 ? 2.238 29.245 54.698 1.00 62.88 227 ASP A O 1
ATOM 1766 N N . LYS A 1 228 ? 3.428 29.092 52.801 1.00 53.53 228 LYS A N 1
ATOM 1767 C CA . LYS A 1 228 ? 4.684 29.629 53.324 1.00 53.53 228 LYS A CA 1
ATOM 1768 C C . LYS A 1 228 ? 5.763 29.693 52.259 1.00 53.53 228 LYS A C 1
ATOM 1770 O O . LYS A 1 228 ? 6.357 28.688 51.879 1.00 53.53 228 LYS A O 1
ATOM 1775 N N . ASP A 1 229 ? 6.018 30.927 51.836 1.00 59.75 229 ASP A N 1
ATOM 1776 C CA . ASP A 1 229 ? 7.344 31.536 51.763 1.00 59.75 229 ASP A CA 1
ATOM 1777 C C . ASP A 1 229 ? 8.518 30.565 51.925 1.00 59.75 229 ASP A C 1
ATOM 1779 O O . ASP A 1 229 ? 8.699 30.020 53.012 1.00 59.75 229 ASP A O 1
ATOM 1783 N N . THR A 1 230 ? 9.382 30.455 50.909 1.00 50.94 230 THR A N 1
ATOM 1784 C CA . THR A 1 230 ? 10.834 30.716 51.030 1.00 50.94 230 THR A CA 1
ATOM 1785 C C . THR A 1 230 ? 11.498 30.709 49.639 1.00 50.94 230 THR A C 1
ATOM 1787 O O . THR A 1 230 ? 11.828 29.671 49.085 1.00 50.94 230 THR A O 1
ATOM 1790 N N . ASN A 1 231 ? 11.703 31.912 49.100 1.00 54.81 231 ASN A N 1
ATOM 1791 C CA . ASN A 1 231 ? 13.017 32.475 48.758 1.00 54.81 231 ASN A CA 1
ATOM 1792 C C . ASN A 1 231 ? 14.008 31.700 47.832 1.00 54.81 231 ASN A C 1
ATOM 1794 O O . ASN A 1 231 ? 14.627 30.727 48.239 1.00 54.81 231 ASN A O 1
ATOM 1798 N N . THR A 1 232 ? 14.312 32.336 46.687 1.00 52.41 232 THR A N 1
ATOM 1799 C CA . THR A 1 232 ? 15.658 32.538 46.082 1.00 52.41 232 THR A CA 1
ATOM 1800 C C . THR A 1 232 ? 16.440 31.363 45.432 1.00 52.41 232 THR A C 1
ATOM 1802 O O . THR A 1 232 ? 17.055 30.548 46.104 1.00 52.41 232 THR A O 1
ATOM 1805 N N . SER A 1 233 ? 16.482 31.397 44.083 1.00 58.59 233 SER A N 1
ATOM 1806 C CA . SER A 1 233 ? 17.593 31.204 43.099 1.00 58.59 233 SER A CA 1
ATOM 1807 C C . SER A 1 233 ? 19.046 30.910 43.569 1.00 58.59 233 SER A C 1
ATOM 1809 O O . SER A 1 233 ? 19.414 31.360 44.649 1.00 58.59 233 SER A O 1
ATOM 1811 N N . PRO A 1 234 ? 20.005 30.527 42.674 1.00 65.81 234 PRO A N 1
ATOM 1812 C CA . PRO A 1 234 ? 20.013 29.634 41.489 1.00 65.81 234 PRO A CA 1
ATOM 1813 C C . PRO A 1 234 ? 21.275 28.665 41.527 1.00 65.81 234 PRO A C 1
ATOM 1815 O O . PRO A 1 234 ? 21.778 28.426 42.623 1.00 65.81 234 PRO A O 1
ATOM 1818 N N . PRO A 1 235 ? 21.796 28.043 40.428 1.00 72.25 235 PRO A N 1
ATOM 1819 C CA . PRO A 1 235 ? 22.473 26.723 40.439 1.00 72.25 235 PRO A CA 1
ATOM 1820 C C . PRO A 1 235 ? 24.006 26.761 40.648 1.00 72.25 235 PRO A C 1
ATOM 1822 O O . PRO A 1 235 ? 24.612 27.833 40.593 1.00 72.25 235 PRO A O 1
ATOM 1825 N N . PRO A 1 236 ? 24.671 25.586 40.757 1.00 57.06 236 PRO A N 1
ATOM 1826 C CA . PRO A 1 236 ? 25.728 25.293 39.776 1.00 57.06 236 PRO A CA 1
ATOM 1827 C C . PRO A 1 236 ? 25.914 23.808 39.376 1.00 57.06 236 PRO A C 1
ATOM 1829 O O . PRO A 1 236 ? 25.832 22.896 40.187 1.00 57.06 236 PRO A O 1
ATOM 1832 N N . ALA A 1 237 ? 26.254 23.643 38.094 1.00 46.50 237 ALA A N 1
ATOM 1833 C CA . ALA A 1 237 ? 27.318 22.809 37.519 1.00 46.50 237 ALA A CA 1
ATOM 1834 C C . ALA A 1 237 ? 27.484 21.309 37.880 1.00 46.50 237 ALA A C 1
ATOM 1836 O O . ALA A 1 237 ? 27.857 20.938 38.984 1.00 46.50 237 ALA A O 1
ATOM 1837 N N . ALA A 1 238 ? 27.449 20.514 36.801 1.00 50.19 238 ALA A N 1
ATOM 1838 C CA . ALA A 1 238 ? 28.402 19.458 36.437 1.00 50.19 238 ALA A CA 1
ATOM 1839 C C . ALA A 1 238 ? 28.577 18.227 37.354 1.00 50.19 238 ALA A C 1
ATOM 1841 O O . ALA A 1 238 ? 29.263 18.263 38.372 1.00 50.19 238 ALA A O 1
ATOM 1842 N N . SER A 1 239 ? 28.157 17.062 36.845 1.00 54.59 239 SER A N 1
ATOM 1843 C CA . SER A 1 239 ? 28.983 15.853 36.946 1.00 54.59 239 SER A CA 1
ATOM 1844 C C . SER A 1 239 ? 28.712 14.854 35.828 1.00 54.59 239 SER A C 1
ATOM 1846 O O . SER A 1 239 ? 27.625 14.310 35.669 1.00 54.59 239 SER A O 1
ATOM 1848 N N . THR A 1 240 ? 29.780 14.663 35.071 1.00 51.78 240 THR A N 1
ATOM 1849 C CA . THR A 1 240 ? 30.153 13.561 34.195 1.00 51.78 240 THR A CA 1
ATOM 1850 C C . THR A 1 240 ? 30.207 12.225 34.947 1.00 51.78 240 THR A C 1
ATOM 1852 O O . THR A 1 240 ? 30.766 12.193 36.039 1.00 51.78 240 THR A O 1
ATOM 1855 N N . ALA A 1 241 ? 29.700 11.148 34.334 1.00 47.12 241 ALA A N 1
ATOM 1856 C CA . ALA A 1 241 ? 30.190 9.751 34.365 1.00 47.12 241 ALA A CA 1
ATOM 1857 C C . ALA A 1 241 ? 29.047 8.860 33.835 1.00 47.12 241 ALA A C 1
ATOM 1859 O O . ALA A 1 241 ? 27.969 8.820 34.412 1.00 47.12 241 ALA A O 1
ATOM 1860 N N . GLU A 1 242 ? 29.114 8.310 32.624 1.00 49.09 242 GLU A N 1
ATOM 1861 C CA . GLU A 1 242 ? 29.895 7.117 32.266 1.00 49.09 242 GLU A CA 1
ATOM 1862 C C . GLU A 1 242 ? 29.534 5.901 33.139 1.00 49.09 242 GLU A C 1
ATOM 1864 O O . GLU A 1 242 ? 30.029 5.715 34.248 1.00 49.09 242 GLU A O 1
ATOM 1869 N N . SER A 1 243 ? 28.648 5.051 32.620 1.00 53.38 243 SER A N 1
ATOM 1870 C CA . SER A 1 243 ? 28.557 3.647 33.020 1.00 53.38 243 SER A CA 1
ATOM 1871 C C . SER A 1 243 ? 28.083 2.825 31.835 1.00 53.38 243 SER A C 1
ATOM 1873 O O . SER A 1 243 ? 26.907 2.803 31.480 1.00 53.38 243 SER A O 1
ATOM 1875 N N . ALA A 1 244 ? 29.063 2.179 31.211 1.00 52.03 244 ALA A N 1
ATOM 1876 C CA . ALA A 1 244 ? 28.867 1.014 30.378 1.00 52.03 244 ALA A CA 1
ATOM 1877 C C . ALA A 1 244 ? 28.164 -0.071 31.204 1.00 52.03 244 ALA A C 1
ATOM 1879 O O . ALA A 1 244 ? 28.603 -0.391 32.309 1.00 52.03 244 ALA A O 1
ATOM 1880 N N . SER A 1 245 ? 27.088 -0.641 30.666 1.00 45.62 245 SER A N 1
ATOM 1881 C CA . SER A 1 245 ? 26.501 -1.863 31.201 1.00 45.62 245 SER A CA 1
ATOM 1882 C C . SER A 1 245 ? 26.479 -2.919 30.107 1.00 45.62 245 SER A C 1
ATOM 1884 O O . SER A 1 245 ? 25.696 -2.899 29.162 1.00 45.62 245 SER A O 1
ATOM 1886 N N . GLU A 1 246 ? 27.466 -3.787 30.252 1.00 49.44 246 GLU A N 1
ATOM 1887 C CA . GLU A 1 246 ? 27.558 -5.156 29.787 1.00 49.44 246 GLU A CA 1
ATOM 1888 C C . GLU A 1 246 ? 26.294 -5.945 30.177 1.00 49.44 246 GLU A C 1
ATOM 1890 O O . GLU A 1 246 ? 25.897 -5.983 31.338 1.00 49.44 246 GLU A O 1
ATOM 1895 N N . THR A 1 247 ? 25.636 -6.579 29.210 1.00 44.72 247 THR A N 1
ATOM 1896 C CA . THR A 1 247 ? 24.607 -7.614 29.423 1.00 44.72 247 THR A CA 1
ATOM 1897 C C . THR A 1 247 ? 24.689 -8.522 28.197 1.00 44.72 247 THR A C 1
ATOM 1899 O O . THR A 1 247 ? 24.328 -8.129 27.094 1.00 44.72 247 THR A O 1
ATOM 1902 N N . THR A 1 248 ? 25.495 -9.583 28.267 1.00 41.34 248 THR A N 1
ATOM 1903 C CA . THR A 1 248 ? 25.077 -10.928 28.708 1.00 41.34 248 THR A CA 1
ATOM 1904 C C . THR A 1 248 ? 23.811 -11.368 27.975 1.00 41.34 248 THR A C 1
ATOM 1906 O O . THR A 1 248 ? 22.716 -10.912 28.283 1.00 41.34 248 THR A O 1
ATOM 1909 N N . GLY A 1 249 ? 23.989 -12.215 26.956 1.00 44.66 249 GLY A N 1
ATOM 1910 C CA . GLY A 1 249 ? 22.897 -12.734 26.131 1.00 44.66 249 GLY A CA 1
ATOM 1911 C C . GLY A 1 249 ? 22.031 -13.771 26.848 1.00 44.66 249 GLY A C 1
ATOM 1912 O O . GLY A 1 249 ? 22.170 -13.972 28.054 1.00 44.66 249 GLY A O 1
ATOM 1913 N N . PRO A 1 250 ? 21.195 -14.497 26.091 1.00 58.91 250 PRO A N 1
ATOM 1914 C CA . PRO A 1 250 ? 20.807 -15.827 26.526 1.00 58.91 250 PRO A CA 1
ATOM 1915 C C . PRO A 1 250 ? 20.966 -16.895 25.437 1.00 58.91 250 PRO A C 1
ATOM 1917 O O . PRO A 1 250 ? 20.522 -16.761 24.297 1.00 58.91 250 PRO A O 1
ATOM 1920 N N . HIS A 1 251 ? 21.598 -17.980 25.885 1.00 52.72 251 HIS A N 1
ATOM 1921 C CA . HIS A 1 251 ? 21.340 -19.372 25.527 1.00 52.72 251 HIS A CA 1
ATOM 1922 C C . HIS A 1 251 ? 19.914 -19.601 25.006 1.00 52.72 251 HIS A C 1
ATOM 1924 O O . HIS A 1 251 ? 18.943 -19.233 25.664 1.00 52.72 251 HIS A O 1
ATOM 1930 N N . THR A 1 252 ? 19.790 -20.297 23.880 1.00 48.59 252 THR A N 1
ATOM 1931 C CA . THR A 1 252 ? 18.569 -21.038 23.549 1.00 48.59 252 THR A CA 1
ATOM 1932 C C . THR A 1 252 ? 18.970 -22.482 23.315 1.00 48.59 252 THR A C 1
ATOM 1934 O O . THR A 1 252 ? 19.564 -22.832 22.296 1.00 48.59 252 THR A O 1
ATOM 1937 N N . ASP A 1 253 ? 18.710 -23.290 24.338 1.00 45.09 253 ASP A N 1
ATOM 1938 C CA . ASP A 1 253 ? 18.826 -24.734 24.287 1.00 45.09 253 ASP A CA 1
ATOM 1939 C C . ASP A 1 253 ? 17.756 -25.292 23.350 1.00 45.09 253 ASP A C 1
ATOM 1941 O O . ASP A 1 253 ? 16.568 -24.984 23.452 1.00 45.09 253 ASP A O 1
ATOM 1945 N N . ALA A 1 254 ? 18.219 -26.112 22.413 1.00 47.62 254 ALA A N 1
ATOM 1946 C CA . ALA A 1 254 ? 17.394 -26.921 21.545 1.00 47.62 254 ALA A CA 1
ATOM 1947 C C . ALA A 1 254 ? 16.755 -28.040 22.376 1.00 47.62 254 ALA A C 1
ATOM 1949 O O . ALA A 1 254 ? 17.437 -28.980 22.787 1.00 47.62 254 ALA A O 1
ATOM 1950 N N . VAL A 1 255 ? 15.448 -27.941 22.606 1.00 52.44 255 VAL A N 1
ATOM 1951 C CA . VAL A 1 255 ? 14.639 -29.049 23.116 1.00 52.44 255 VAL A CA 1
ATOM 1952 C C . VAL A 1 255 ? 13.916 -29.684 21.937 1.00 52.44 255 VAL A C 1
ATOM 1954 O O . VAL A 1 255 ? 13.079 -29.069 21.281 1.00 52.44 255 VAL A O 1
ATOM 1957 N N . ALA A 1 256 ? 14.319 -30.918 21.662 1.00 51.22 256 ALA A N 1
ATOM 1958 C CA . ALA A 1 256 ? 13.624 -31.871 20.825 1.00 51.22 256 ALA A CA 1
ATOM 1959 C C . ALA A 1 256 ? 12.589 -32.613 21.679 1.00 51.22 256 ALA A C 1
ATOM 1961 O O . ALA A 1 256 ? 12.984 -33.226 22.663 1.00 51.22 256 ALA A O 1
ATOM 1962 N N . GLU A 1 257 ? 11.322 -32.613 21.268 1.00 49.72 257 GLU A N 1
ATOM 1963 C CA . GLU A 1 257 ? 10.305 -33.621 21.613 1.00 49.72 257 GLU A CA 1
ATOM 1964 C C . GLU A 1 257 ? 9.399 -33.764 20.372 1.00 49.72 257 GLU A C 1
ATOM 1966 O O . GLU A 1 257 ? 8.956 -32.764 19.812 1.00 49.72 257 GLU A O 1
ATOM 1971 N N . ALA A 1 258 ? 9.411 -34.912 19.682 1.00 49.09 258 ALA A N 1
ATOM 1972 C CA . ALA A 1 258 ? 8.625 -36.121 19.977 1.00 49.09 258 ALA A CA 1
ATOM 1973 C C . ALA A 1 258 ? 7.116 -35.827 19.837 1.00 49.09 258 ALA A C 1
ATOM 1975 O O . ALA A 1 258 ? 6.537 -35.130 20.654 1.00 49.09 258 ALA A O 1
ATOM 1976 N N . SER A 1 259 ? 6.527 -36.133 18.677 1.00 51.31 259 SER A N 1
ATOM 1977 C CA . SER A 1 259 ? 5.763 -37.373 18.440 1.00 51.31 259 SER A CA 1
ATOM 1978 C C . SER A 1 259 ? 4.489 -37.449 19.282 1.00 51.31 259 SER A C 1
ATOM 1980 O O . SER A 1 259 ? 4.551 -37.869 20.431 1.00 51.31 259 SER A O 1
ATOM 1982 N N . ASP A 1 260 ? 3.346 -37.130 18.672 1.00 55.09 260 ASP A N 1
ATOM 1983 C CA . ASP A 1 260 ? 2.047 -37.640 19.116 1.00 55.09 260 ASP A CA 1
ATOM 1984 C C . ASP A 1 260 ? 1.115 -37.778 17.901 1.00 55.09 260 ASP A C 1
ATOM 1986 O O . ASP A 1 260 ? 0.507 -36.817 17.429 1.00 55.09 260 ASP A O 1
ATOM 1990 N N . ASP A 1 261 ? 1.100 -38.988 17.341 1.00 50.16 261 ASP A N 1
ATOM 1991 C CA . ASP A 1 261 ? 0.175 -39.422 16.300 1.00 50.16 261 ASP A CA 1
ATOM 1992 C C . ASP A 1 261 ? -1.098 -39.933 16.991 1.00 50.16 261 ASP A C 1
ATOM 1994 O O . ASP A 1 261 ? -1.195 -41.098 17.380 1.00 50.16 261 ASP A O 1
ATOM 1998 N N . GLY A 1 262 ? -2.063 -39.035 17.184 1.00 50.72 262 GLY A N 1
ATOM 1999 C CA . GLY A 1 262 ? -3.396 -39.360 17.683 1.00 50.72 262 GLY A CA 1
ATOM 2000 C C . GLY A 1 262 ? -4.391 -39.525 16.539 1.00 50.72 262 GLY A C 1
ATOM 2001 O O . GLY A 1 262 ? -5.003 -38.552 16.103 1.00 50.72 262 GLY A O 1
ATOM 2002 N N . GLU A 1 263 ? -4.571 -40.761 16.067 1.00 51.53 263 GLU A N 1
ATOM 2003 C CA . GLU A 1 263 ? -5.745 -41.162 15.288 1.00 51.53 263 GLU A CA 1
ATOM 2004 C C . GLU A 1 263 ? -7.004 -41.016 16.158 1.00 51.53 263 GLU A C 1
ATOM 2006 O O . GLU A 1 263 ? -7.144 -41.677 17.188 1.00 51.53 263 GLU A O 1
ATOM 2011 N N . ALA A 1 264 ? -7.934 -40.162 15.732 1.00 51.47 264 ALA A N 1
ATOM 2012 C CA . ALA A 1 264 ? -9.290 -40.126 16.259 1.00 51.47 264 ALA A CA 1
ATOM 2013 C C . ALA A 1 264 ? -10.278 -40.305 15.101 1.00 51.47 264 ALA A C 1
ATOM 2015 O O . ALA A 1 264 ? -10.624 -39.361 14.394 1.00 51.47 264 ALA A O 1
ATOM 2016 N N . GLU A 1 265 ? -10.721 -41.552 14.930 1.00 54.72 265 GLU A N 1
ATOM 2017 C CA . GLU A 1 265 ? -12.028 -41.876 14.362 1.00 54.72 265 GLU A CA 1
ATOM 2018 C C . GLU A 1 265 ? -13.125 -41.180 15.192 1.00 54.72 265 GLU A C 1
ATOM 2020 O O . GLU A 1 265 ? -13.318 -41.487 16.368 1.00 54.72 265 GLU A O 1
ATOM 2025 N N . MET A 1 266 ? -13.873 -40.269 14.572 1.00 57.78 266 MET A N 1
ATOM 2026 C CA . MET A 1 266 ? -15.243 -39.905 14.958 1.00 57.78 266 MET A CA 1
ATOM 2027 C C . MET A 1 266 ? -16.008 -39.710 13.648 1.00 57.78 266 MET A C 1
ATOM 2029 O O . MET A 1 266 ? -15.650 -38.857 12.843 1.00 57.78 266 MET A O 1
ATOM 2033 N N . ALA A 1 267 ? -16.822 -40.693 13.272 1.00 50.78 267 ALA A N 1
ATOM 2034 C CA . ALA A 1 267 ? -18.229 -40.812 13.653 1.00 50.78 267 ALA A CA 1
ATOM 2035 C C . ALA A 1 267 ? -19.087 -39.832 12.843 1.00 50.78 267 ALA A C 1
ATOM 2037 O O . ALA A 1 267 ? -19.084 -38.626 13.079 1.00 50.78 267 ALA A O 1
ATOM 2038 N N . ASP A 1 268 ? -19.766 -40.423 11.859 1.00 58.50 268 ASP A N 1
ATOM 2039 C CA . ASP A 1 268 ? -20.920 -39.891 11.149 1.00 58.50 268 ASP A CA 1
ATOM 2040 C C . ASP A 1 268 ? -21.895 -39.230 12.128 1.00 58.50 268 ASP A C 1
ATOM 2042 O O . ASP A 1 268 ? -22.240 -39.869 13.115 1.00 58.50 268 ASP A O 1
ATOM 2046 N N . ASP A 1 269 ? -22.364 -38.014 11.834 1.00 49.69 269 ASP A N 1
ATOM 2047 C CA . ASP A 1 269 ? -23.678 -37.544 12.281 1.00 49.69 269 ASP A CA 1
ATOM 2048 C C . ASP A 1 269 ? -24.169 -36.342 11.446 1.00 49.69 269 ASP A C 1
ATOM 2050 O O . ASP A 1 269 ? -23.505 -35.316 11.303 1.00 49.69 269 ASP A O 1
ATOM 2054 N N . ASP A 1 270 ? -25.379 -36.541 10.925 1.00 51.00 270 ASP A N 1
ATOM 2055 C CA . ASP A 1 270 ? -26.417 -35.596 10.508 1.00 51.00 270 ASP A CA 1
ATOM 2056 C C . ASP A 1 270 ? -26.147 -34.528 9.432 1.00 51.00 270 ASP A C 1
ATOM 2058 O O . ASP A 1 270 ? -25.840 -33.357 9.671 1.00 51.00 270 ASP A O 1
ATOM 2062 N N . GLU A 1 271 ? -26.511 -34.938 8.217 1.00 56.53 271 GLU A N 1
ATOM 2063 C CA . GLU A 1 271 ? -27.039 -34.116 7.132 1.00 56.53 271 GLU A CA 1
ATOM 2064 C C . GLU A 1 271 ? -28.277 -33.317 7.599 1.00 56.53 271 GLU A C 1
ATOM 2066 O O . GLU A 1 271 ? -29.422 -33.749 7.469 1.00 56.53 271 GLU A O 1
ATOM 2071 N N . SER A 1 272 ? -28.053 -32.133 8.169 1.00 56.94 272 SER A N 1
ATOM 2072 C CA . SER A 1 272 ? -29.101 -31.133 8.390 1.00 56.94 272 SER A CA 1
ATOM 2073 C C . SER A 1 272 ? -29.039 -30.085 7.285 1.00 56.94 272 SER A C 1
ATOM 2075 O O . SER A 1 272 ? -28.196 -29.188 7.316 1.00 56.94 272 SER A O 1
ATOM 2077 N N . ASP A 1 273 ? -29.951 -30.204 6.318 1.00 57.59 273 ASP A N 1
ATOM 2078 C CA . ASP A 1 273 ? -30.243 -29.182 5.312 1.00 57.59 273 ASP A CA 1
ATOM 2079 C C . ASP A 1 273 ? -30.375 -27.797 5.978 1.00 57.59 273 ASP A C 1
ATOM 2081 O O . ASP A 1 273 ? -31.305 -27.579 6.769 1.00 57.59 273 ASP A O 1
ATOM 2085 N N . PRO A 1 274 ? -29.496 -26.820 5.679 1.00 57.78 274 PRO A N 1
ATOM 2086 C CA . PRO A 1 274 ? -29.719 -25.462 6.126 1.00 57.78 274 PRO A CA 1
ATOM 2087 C C . PRO A 1 274 ? -30.924 -24.930 5.359 1.00 57.78 274 PRO A C 1
ATOM 2089 O O . PRO A 1 274 ? -30.885 -24.765 4.140 1.00 57.78 274 PRO A O 1
ATOM 2092 N N . ALA A 1 275 ? -32.006 -24.670 6.090 1.00 51.31 275 ALA A N 1
ATOM 2093 C CA . ALA A 1 275 ? -33.169 -23.959 5.596 1.00 51.31 275 ALA A CA 1
ATOM 2094 C C . ALA A 1 275 ? -32.714 -22.684 4.872 1.00 51.31 275 ALA A C 1
ATOM 2096 O O . ALA A 1 275 ? -32.373 -21.674 5.490 1.00 51.31 275 ALA A O 1
ATOM 2097 N N . THR A 1 276 ? -32.704 -22.739 3.542 1.00 45.47 276 THR A N 1
ATOM 2098 C CA . THR A 1 276 ? -32.531 -21.584 2.676 1.00 45.47 276 THR A CA 1
ATOM 2099 C C . THR A 1 276 ? -33.768 -20.713 2.846 1.00 45.47 276 THR A C 1
ATOM 2101 O O . THR A 1 276 ? -34.768 -20.869 2.144 1.00 45.47 276 THR A O 1
ATOM 2104 N N . LEU A 1 277 ? -33.731 -19.820 3.831 1.00 51.59 277 LEU A N 1
ATOM 2105 C CA . LEU A 1 277 ? -34.646 -18.695 3.912 1.00 51.59 277 LEU A CA 1
ATOM 2106 C C . LEU A 1 277 ? -34.368 -17.806 2.697 1.00 51.59 277 LEU A C 1
ATOM 2108 O O . LEU A 1 277 ? -33.383 -17.071 2.665 1.00 51.59 277 LEU A O 1
ATOM 2112 N N . SER A 1 278 ? -35.214 -17.929 1.671 1.00 47.25 278 SER A N 1
ATOM 2113 C CA . SER A 1 278 ? -35.190 -17.073 0.485 1.00 47.25 278 SER A CA 1
ATOM 2114 C C . SER A 1 278 ? -35.179 -15.602 0.896 1.00 47.25 278 SER A C 1
ATOM 2116 O O . SER A 1 278 ? -36.125 -15.102 1.508 1.00 47.25 278 SER A O 1
ATOM 2118 N N . ILE A 1 279 ? -34.107 -14.917 0.500 1.00 58.69 279 ILE A N 1
ATOM 2119 C CA . ILE A 1 279 ? -33.874 -13.475 0.661 1.00 58.69 279 ILE A CA 1
ATOM 2120 C C . ILE A 1 279 ? -35.047 -12.640 0.108 1.00 58.69 279 ILE A C 1
ATOM 2122 O O . ILE A 1 279 ? -35.320 -11.549 0.608 1.00 58.69 279 ILE A O 1
ATOM 2126 N N . ASP A 1 280 ? -35.815 -13.180 -0.842 1.00 57.97 280 ASP A N 1
ATOM 2127 C CA . ASP A 1 280 ? -36.995 -12.528 -1.419 1.00 57.97 280 ASP A CA 1
ATOM 2128 C C . ASP A 1 280 ? -38.105 -12.207 -0.399 1.00 57.97 280 ASP A C 1
ATOM 2130 O O . ASP A 1 280 ? -38.840 -11.236 -0.581 1.00 57.97 280 ASP A O 1
ATOM 2134 N N . THR A 1 281 ? -38.204 -12.946 0.713 1.00 61.59 281 THR A N 1
ATOM 2135 C CA . THR A 1 281 ? -39.214 -12.671 1.754 1.00 61.59 281 THR A CA 1
ATOM 2136 C C . THR A 1 281 ? -38.839 -11.466 2.628 1.00 61.59 281 THR A C 1
ATOM 2138 O O . THR A 1 281 ? -39.722 -10.791 3.151 1.00 61.59 281 THR A O 1
ATOM 2141 N N . ALA A 1 282 ? -37.549 -11.139 2.764 1.00 56.44 282 ALA A N 1
ATOM 2142 C CA . ALA A 1 282 ? -37.107 -9.992 3.564 1.00 56.44 282 ALA A CA 1
ATOM 2143 C C . ALA A 1 282 ? -37.274 -8.651 2.822 1.00 56.44 282 ALA A C 1
ATOM 2145 O O . ALA A 1 282 ? -37.503 -7.621 3.455 1.00 56.44 282 ALA A O 1
ATOM 2146 N N . LEU A 1 283 ? -37.225 -8.653 1.484 1.00 54.47 283 LEU A N 1
ATOM 2147 C CA . LEU A 1 283 ? -37.346 -7.428 0.685 1.00 54.47 283 LEU A CA 1
ATOM 2148 C C . LEU A 1 283 ? -38.793 -6.935 0.510 1.00 54.47 283 LEU A C 1
ATOM 2150 O O . LEU A 1 283 ? -38.999 -5.741 0.303 1.00 54.47 283 LEU A O 1
ATOM 2154 N N . GLN A 1 284 ? -39.809 -7.792 0.661 1.00 57.66 284 GLN A N 1
ATOM 2155 C CA . GLN A 1 284 ? -41.214 -7.354 0.584 1.00 57.66 284 GLN A CA 1
ATOM 2156 C C . GLN A 1 284 ? -41.707 -6.606 1.835 1.00 57.66 284 GLN A C 1
ATOM 2158 O O . GLN A 1 284 ? -42.743 -5.950 1.776 1.00 57.66 284 GLN A O 1
ATOM 2163 N N . SER A 1 285 ? -40.957 -6.636 2.942 1.00 54.62 285 SER A N 1
ATOM 2164 C CA . SER A 1 285 ? -41.329 -5.963 4.197 1.00 54.62 285 SER A CA 1
ATOM 2165 C C . SER A 1 285 ? -41.013 -4.459 4.236 1.00 54.62 285 SER A C 1
ATOM 2167 O O . SER A 1 285 ? -41.458 -3.794 5.166 1.00 54.62 285 SER A O 1
ATOM 2169 N N . PHE A 1 286 ? -40.252 -3.913 3.281 1.00 53.25 286 PHE A N 1
ATOM 2170 C CA . PHE A 1 286 ? -39.776 -2.516 3.322 1.00 53.25 286 PHE A CA 1
ATOM 2171 C C . PHE A 1 286 ? -40.396 -1.600 2.251 1.00 53.25 286 PHE A C 1
ATOM 2173 O O . PHE A 1 286 ? -39.961 -0.466 2.087 1.00 53.25 286 PHE A O 1
ATOM 2180 N N . SER A 1 287 ? -41.404 -2.070 1.508 1.00 52.44 287 SER A N 1
ATOM 2181 C CA . SER A 1 287 ? -41.970 -1.349 0.351 1.00 52.44 287 SER A CA 1
ATOM 2182 C C . SER A 1 287 ? -43.370 -0.759 0.587 1.00 52.44 287 SER A C 1
ATOM 2184 O O . SER A 1 287 ? -44.076 -0.441 -0.372 1.00 52.44 287 SER A O 1
ATOM 2186 N N . SER A 1 288 ? -43.841 -0.630 1.821 1.00 53.56 288 SER A N 1
ATOM 2187 C CA . SER A 1 288 ? -45.144 -0.010 2.085 1.00 53.56 288 SER A CA 1
ATOM 2188 C C . SER A 1 288 ? -45.030 0.889 3.301 1.00 53.56 288 SER A C 1
ATOM 2190 O O . SER A 1 288 ? -44.455 0.471 4.296 1.00 53.56 288 SER A O 1
ATOM 2192 N N . ASP A 1 289 ? -45.584 2.091 3.168 1.00 56.38 289 ASP A N 1
ATOM 2193 C CA . ASP A 1 289 ? -45.630 3.187 4.142 1.00 56.38 289 ASP A CA 1
ATOM 2194 C C . ASP A 1 289 ? -44.457 4.178 4.078 1.00 56.38 289 ASP A C 1
ATOM 2196 O O . ASP A 1 289 ? -43.509 4.085 4.840 1.00 56.38 289 ASP A O 1
ATOM 2200 N N . GLU A 1 290 ? -44.547 5.156 3.165 1.00 55.22 290 GLU A N 1
ATOM 2201 C CA . GLU A 1 290 ? -44.440 6.593 3.503 1.00 55.22 290 GLU A CA 1
ATOM 2202 C C . GLU A 1 290 ? -44.683 7.457 2.250 1.00 55.22 290 GLU A C 1
ATOM 2204 O O . GLU A 1 290 ? -43.801 8.110 1.699 1.00 55.22 290 GLU A O 1
ATOM 2209 N N . GLU A 1 291 ? -45.934 7.457 1.785 1.00 56.31 291 GLU A N 1
ATOM 2210 C CA . GLU A 1 291 ? -46.485 8.532 0.957 1.00 56.31 291 GLU A CA 1
ATOM 2211 C C . GLU A 1 291 ? -47.183 9.492 1.934 1.00 56.31 291 GLU A C 1
ATOM 2213 O O . GLU A 1 291 ? -48.369 9.357 2.221 1.00 56.31 291 GLU A O 1
ATOM 2218 N N . SER A 1 292 ? -46.400 10.374 2.566 1.00 57.12 292 SER A N 1
ATOM 2219 C CA . SER A 1 292 ? -46.918 11.467 3.393 1.00 57.12 292 SER A CA 1
ATOM 2220 C C . SER A 1 292 ? -46.690 12.777 2.662 1.00 57.12 292 SER A C 1
ATOM 2222 O O . SER A 1 292 ? -45.557 13.231 2.498 1.00 57.12 292 SER A O 1
ATOM 2224 N N . ASP A 1 293 ? -47.810 13.361 2.260 1.00 60.28 293 ASP A N 1
ATOM 2225 C CA . ASP A 1 293 ? -47.987 14.721 1.777 1.00 60.28 293 ASP A CA 1
ATOM 2226 C C . ASP A 1 293 ? -47.088 15.722 2.522 1.00 60.28 293 ASP A C 1
ATOM 2228 O O . ASP A 1 293 ? -47.222 15.941 3.728 1.00 60.28 293 ASP A O 1
ATOM 2232 N N . LEU A 1 294 ? -46.169 16.346 1.787 1.00 64.25 294 LEU A N 1
ATOM 2233 C CA . LEU A 1 294 ? -45.500 17.574 2.202 1.00 64.25 294 LEU A CA 1
ATOM 2234 C C . LEU A 1 294 ? -45.893 18.667 1.213 1.00 64.25 294 LEU A C 1
ATOM 2236 O O . LEU A 1 294 ? -45.231 18.916 0.203 1.00 64.25 294 LEU A O 1
ATOM 2240 N N . ASP A 1 295 ? -47.031 19.272 1.539 1.00 59.50 295 ASP A N 1
ATOM 2241 C CA . ASP A 1 295 ? -47.528 20.517 0.984 1.00 59.50 295 ASP A CA 1
ATOM 2242 C C . ASP A 1 295 ? -46.485 21.639 1.137 1.00 59.50 295 ASP A C 1
ATOM 2244 O O . ASP A 1 295 ? -46.052 21.999 2.230 1.00 59.50 295 ASP A O 1
ATOM 2248 N N . ASP A 1 296 ? -46.059 22.155 -0.012 1.00 61.31 296 ASP A N 1
ATOM 2249 C CA . ASP A 1 296 ? -46.208 23.561 -0.396 1.00 61.31 296 ASP A CA 1
ATOM 2250 C C . ASP A 1 296 ? -46.032 24.630 0.710 1.00 61.31 296 ASP A C 1
ATOM 2252 O O . ASP A 1 296 ? -46.997 25.123 1.284 1.00 61.31 296 ASP A O 1
ATOM 2256 N N . GLU A 1 297 ? -44.802 25.117 0.916 1.00 62.34 297 GLU A N 1
ATOM 2257 C CA . GLU A 1 297 ? -44.588 26.518 1.316 1.00 62.34 297 GLU A CA 1
ATOM 2258 C C . GLU A 1 297 ? -43.204 27.020 0.860 1.00 62.34 297 GLU A C 1
ATOM 2260 O O . GLU A 1 297 ? -42.190 26.927 1.552 1.00 62.34 297 GLU A O 1
ATOM 2265 N N . ARG A 1 298 ? -43.144 27.572 -0.360 1.00 57.34 298 ARG A N 1
ATOM 2266 C CA . ARG A 1 298 ? -42.005 28.378 -0.835 1.00 57.34 298 ARG A CA 1
ATOM 2267 C C . ARG A 1 298 ? -42.236 29.851 -0.473 1.00 57.34 298 ARG A C 1
ATOM 2269 O O . ARG A 1 298 ? -43.096 30.482 -1.092 1.00 57.34 298 ARG A O 1
ATOM 2276 N N . PRO A 1 299 ? -41.450 30.462 0.431 1.00 62.19 299 PRO A N 1
ATOM 2277 C CA . PRO A 1 299 ? -41.512 31.900 0.636 1.00 62.19 299 PRO A CA 1
ATOM 2278 C C . PRO A 1 299 ? -40.845 32.636 -0.534 1.00 62.19 299 PRO A C 1
ATOM 2280 O O . PRO A 1 299 ? -39.649 32.522 -0.801 1.00 62.19 299 PRO A O 1
ATOM 2283 N N . ASN A 1 300 ? -41.670 33.406 -1.236 1.00 60.91 300 ASN A N 1
ATOM 2284 C CA . ASN A 1 300 ? -41.318 34.348 -2.289 1.00 60.91 300 ASN A CA 1
ATOM 2285 C C . ASN A 1 300 ? -40.424 35.477 -1.733 1.00 60.91 300 ASN A C 1
ATOM 2287 O O . ASN A 1 300 ? -40.927 36.463 -1.194 1.00 60.91 300 ASN A O 1
ATOM 2291 N N . SER A 1 301 ? -39.099 35.350 -1.847 1.00 59.16 301 SER A N 1
ATOM 2292 C CA . SER A 1 301 ? -38.170 36.437 -1.520 1.00 59.16 301 SER A CA 1
ATOM 2293 C C . SER A 1 301 ? -38.016 37.373 -2.721 1.00 59.16 301 SER A C 1
ATOM 2295 O O . SER A 1 301 ? -37.208 37.139 -3.624 1.00 59.16 301 SER A O 1
ATOM 2297 N N . GLY A 1 302 ? -38.809 38.442 -2.722 1.00 58.59 302 GLY A N 1
ATOM 2298 C CA . GLY A 1 302 ? -38.642 39.572 -3.626 1.00 58.59 302 GLY A CA 1
ATOM 2299 C C . GLY A 1 302 ? -37.305 40.276 -3.388 1.00 58.59 302 GLY A C 1
ATOM 2300 O O . GLY A 1 302 ? -37.069 40.832 -2.317 1.00 58.59 302 GLY A O 1
ATOM 2301 N N . TYR A 1 303 ? -36.443 40.279 -4.403 1.00 58.62 303 TYR A N 1
ATOM 2302 C CA . TYR A 1 303 ? -35.305 41.188 -4.470 1.00 58.62 303 TYR A CA 1
ATOM 2303 C C . TYR A 1 303 ? -35.812 42.558 -4.922 1.00 58.62 303 TYR A C 1
ATOM 2305 O O . TYR A 1 303 ? -36.177 42.752 -6.080 1.00 58.62 303 TYR A O 1
ATOM 2313 N N . SER A 1 304 ? -35.872 43.494 -3.974 1.00 64.31 304 SER A N 1
ATOM 2314 C CA . SER A 1 304 ? -36.119 44.905 -4.248 1.00 64.31 304 SER A CA 1
ATOM 2315 C C . SER A 1 304 ? -34.817 45.548 -4.718 1.00 64.31 304 SER A C 1
ATOM 2317 O O . SER A 1 304 ? -33.849 45.656 -3.968 1.00 64.31 304 SER A O 1
ATOM 2319 N N . GLU A 1 305 ? -34.822 45.959 -5.977 1.00 65.69 305 GLU A N 1
ATOM 2320 C CA . GLU A 1 305 ? -33.852 46.840 -6.617 1.00 65.69 305 GLU A CA 1
ATOM 2321 C C . GLU A 1 305 ? -34.009 48.255 -6.028 1.00 65.69 305 GLU A C 1
ATOM 2323 O O . GLU A 1 305 ? -35.124 48.778 -5.959 1.00 65.69 305 GLU A O 1
ATOM 2328 N N . ALA A 1 306 ? -32.921 48.870 -5.562 1.00 64.69 306 ALA A N 1
ATOM 2329 C CA . ALA A 1 306 ? -32.900 50.285 -5.201 1.00 64.69 306 ALA A CA 1
ATOM 2330 C C . ALA A 1 306 ? -31.582 50.923 -5.655 1.00 64.69 306 ALA A C 1
ATOM 2332 O O . ALA A 1 306 ? -30.510 50.338 -5.492 1.00 64.69 306 ALA A O 1
ATOM 2333 N N . ALA A 1 307 ? -31.761 52.093 -6.270 1.00 60.00 307 ALA A N 1
ATOM 2334 C CA . ALA A 1 307 ? -30.810 52.948 -6.972 1.00 60.00 307 ALA A CA 1
ATOM 2335 C C . ALA A 1 307 ? -29.757 53.621 -6.081 1.00 60.00 307 ALA A C 1
ATOM 2337 O O . ALA A 1 307 ? -30.022 53.806 -4.872 1.00 60.00 307 ALA A O 1
#

InterPro domains:
  IPR011990 Tetratricopeptide-like helical domain superfamily [G3DSA:1.25.40.10] (116-225)
  IPR011990 Tetratricopeptide-like helical domain superfamily [SSF48452] (127-184)

Secondary structure (DSSP, 8-state):
-HHHHHHHHHHHHHHHHTTSS-----SSS-------HHHHHHTTSTTHHHHHHH--GGGHHHHHHHHHHHHHHHHHHHT-TTTS-HHHHHHHHHHHHHHHHHHHHHHHHHHHHHH-GGGT--S---HHHHHHHHHTT-HHHHHHHHHHHHHH-TT-HHHHHHHHHHHHHTT-HHHHHHHHHHGGGSGGGGGGHHHHHHHHHHHHHHHHHHHHHHHTT-------------------------------------------------------------THHHHGGGSS-------------------

Foldseek 3Di:
DVVVVVVVVVVVVVVVVVPPPDPDPPPPPPPPPCPDPVLVVLLLQQLRSCCVPPVPCVSVVVSVVLVVLVVVLVCCVPVPVPPDDPVVNVVSVVVNVVVSVVSSVVCVVCVVCVVCLVVVPPDDQLQVVLVVCVVVVVLVSNLVSLVVNCVSVVQDLVSLLSNLVSCVSVVVLVVSVVSLVCNVVRPVCPVVVVSSVVSVVVSVVSVVVVVVVVVVVPPDPPPDDDDDDDDDDDDDDDDDDDDDDDDDDDDDDDDDDDDDDDDDDDDDDDDDDDPPPDPVVVVVVPPDDDPDDDDDDDDDDDDDDDD

Radius of gyration: 34.36 Å; chains: 1; bounding box: 79×95×96 Å